Protein AF-A0A183DTD5-F1 (afdb_monomer_lite)

Secondary structure (DSSP, 8-state):
--------------THHHHHHHHHHHHHHHHHHHHHHHHHHHHHHHHHHHHHHHTTT-TTHHHHHHHHHHHHHHHHHHHHHHHHHHHTS-SS-HHHHHHHHHHHHHHHHHHHHHHHHHHHHHHH-HHHHHHHS-HHHHHHHHHHHH-TTTHHHHHHHHHHHHHHHHHHHHHHHHHHHHHHHHHHH-

Sequence (186 aa):
MTVFHSILHPTPVLPHLTLRSADHTHLIIGVSISVLSTICALWHAVVLVAEVQCIQKYASFILISSQSFCDICALFVYFALGIEVCRCKVLLPARWSSFIFSTFQMIALPHYMAIAINRALAILAPVKMERIWTKRMGNSISRLLIGRRLTCGFAHLCEVQLRNVTTGDYRICAESQLLVQLNKAA

Radius of gyration: 27.83 Å; chains: 1; bounding box: 111×45×60 Å

Organism: NCBI:txid637853

pLDDT: mean 70.99, std 15.89, range [37.78, 95.56]

Foldseek 3Di:
DDDDDDDDDPDPDDPPPVVVVVLVVLQVQLVVQQVVLVVVLVVLVVVLVVLLVCCVVDLLSLLVSLLSVLSSVLSVLSNQVSVCSNVVHPPDDPVVSVVSNVLSVQLNVVSVVVSVVLVVCCVPPVPCSCVVRDNVVSLVVSCVSNDVPSVVVVVVVSVVVVVVVVVVVCVVVVVVVVVVVVVVVD

Structure (mmCIF, N/CA/C/O backbone):
data_AF-A0A183DTD5-F1
#
_entry.id   AF-A0A183DTD5-F1
#
loop_
_atom_site.group_PDB
_atom_site.id
_atom_site.type_symbol
_atom_site.label_atom_id
_atom_site.label_alt_id
_atom_site.label_comp_id
_atom_site.label_asym_id
_atom_site.label_entity_id
_atom_site.label_seq_id
_atom_site.pdbx_PDB_ins_code
_atom_site.Cartn_x
_atom_site.Cartn_y
_atom_site.Cartn_z
_atom_site.occupancy
_atom_site.B_iso_or_equiv
_atom_site.auth_seq_id
_atom_site.auth_comp_id
_atom_site.auth_asym_id
_atom_site.auth_atom_id
_atom_site.pdbx_PDB_model_num
ATOM 1 N N . MET A 1 1 ? 73.766 7.254 -26.393 1.00 38.81 1 MET A N 1
ATOM 2 C CA . MET A 1 1 ? 72.573 7.727 -27.128 1.00 38.81 1 MET A CA 1
ATOM 3 C C . MET A 1 1 ? 71.804 6.509 -27.597 1.00 38.81 1 MET A C 1
ATOM 5 O O . MET A 1 1 ? 72.064 5.970 -28.659 1.00 38.81 1 MET A O 1
ATOM 9 N N . THR A 1 2 ? 70.927 6.028 -26.736 1.00 44.16 2 THR A N 1
ATOM 10 C CA . THR A 1 2 ? 70.064 4.861 -26.921 1.00 44.16 2 THR A CA 1
ATOM 11 C C . THR A 1 2 ? 68.882 5.121 -26.005 1.00 44.16 2 THR A C 1
ATOM 13 O O . THR A 1 2 ? 69.134 5.560 -24.886 1.00 44.16 2 THR A O 1
ATOM 16 N N . VAL A 1 3 ? 67.648 4.904 -26.484 1.00 40.59 3 VAL A N 1
ATOM 17 C CA . VAL A 1 3 ? 66.470 4.418 -25.729 1.00 40.59 3 VAL A CA 1
ATOM 18 C C . VAL A 1 3 ? 65.167 4.696 -26.510 1.00 40.59 3 VAL A C 1
ATOM 20 O O . VAL A 1 3 ? 64.756 5.833 -26.695 1.00 40.59 3 VAL A O 1
ATOM 23 N N . PHE A 1 4 ? 64.551 3.579 -26.916 1.00 37.78 4 PHE A N 1
ATOM 24 C CA . PHE A 1 4 ? 63.118 3.251 -26.954 1.00 37.78 4 PHE A CA 1
ATOM 25 C C . PHE A 1 4 ? 62.194 3.669 -28.114 1.00 37.78 4 PHE A C 1
ATOM 27 O O . PHE A 1 4 ? 61.500 4.677 -28.109 1.00 37.78 4 PHE A O 1
ATOM 34 N N . HIS A 1 5 ? 62.072 2.692 -29.015 1.00 43.59 5 HIS A N 1
ATOM 35 C CA . HIS A 1 5 ? 60.840 2.158 -29.598 1.00 43.59 5 HIS A CA 1
ATOM 36 C C . HIS A 1 5 ? 59.805 1.775 -28.510 1.00 43.59 5 HIS A C 1
ATOM 38 O O . HIS A 1 5 ? 60.152 0.988 -27.627 1.00 43.59 5 HIS A O 1
ATOM 44 N N . SER A 1 6 ? 58.555 2.257 -28.610 1.00 42.94 6 SER A N 1
ATOM 45 C CA . SER A 1 6 ? 57.266 1.611 -28.226 1.00 42.94 6 SER A CA 1
ATOM 46 C C . SER A 1 6 ? 56.226 2.615 -27.698 1.00 42.94 6 SER A C 1
ATOM 48 O O . SER A 1 6 ? 56.601 3.607 -27.087 1.00 42.94 6 SER A O 1
ATOM 50 N N . ILE A 1 7 ? 54.936 2.237 -27.812 1.00 43.59 7 ILE A N 1
ATOM 51 C CA . ILE A 1 7 ? 53.720 2.848 -27.214 1.00 43.59 7 ILE A CA 1
ATOM 52 C C . ILE A 1 7 ? 53.132 3.950 -28.136 1.00 43.59 7 ILE A C 1
ATOM 54 O O . ILE A 1 7 ? 53.771 4.963 -28.357 1.00 43.59 7 ILE A O 1
ATOM 58 N N . LEU A 1 8 ? 51.959 3.861 -28.779 1.00 39.81 8 LEU A N 1
ATOM 59 C CA . LEU A 1 8 ? 50.679 3.253 -28.413 1.00 39.81 8 LEU A CA 1
ATOM 60 C C . LEU A 1 8 ? 49.844 3.026 -29.701 1.00 39.81 8 LEU A C 1
ATOM 62 O O . LEU A 1 8 ? 49.449 3.983 -30.365 1.00 39.81 8 LEU A O 1
ATOM 66 N N . HIS A 1 9 ? 49.552 1.776 -30.062 1.00 38.19 9 HIS A N 1
ATOM 67 C CA . HIS A 1 9 ? 48.463 1.465 -30.996 1.00 38.19 9 HIS A CA 1
ATOM 68 C C . HIS A 1 9 ? 47.139 1.561 -30.218 1.00 38.19 9 HIS A C 1
ATOM 70 O O . HIS A 1 9 ? 47.006 0.863 -29.210 1.00 38.19 9 HIS A O 1
ATOM 76 N N . PRO A 1 10 ? 46.137 2.350 -30.644 1.00 43.66 10 PRO A N 1
ATOM 77 C CA . PRO A 1 10 ? 44.793 2.215 -30.108 1.00 43.66 10 PRO A CA 1
ATOM 78 C C . PRO A 1 10 ? 44.168 0.952 -30.710 1.00 43.66 10 PRO A C 1
ATOM 80 O O . PRO A 1 10 ? 43.768 0.920 -31.872 1.00 43.66 10 PRO A O 1
ATOM 83 N N . THR A 1 11 ? 44.107 -0.120 -29.926 1.00 43.56 11 THR A N 1
ATOM 84 C CA . THR A 1 11 ? 43.226 -1.252 -30.221 1.00 43.56 11 THR A CA 1
ATOM 85 C C . THR A 1 11 ? 41.772 -0.767 -30.190 1.00 43.56 11 THR A C 1
ATOM 87 O O . THR A 1 11 ? 41.367 -0.190 -29.176 1.00 43.56 11 THR A O 1
ATOM 90 N N . PRO A 1 12 ? 40.959 -0.998 -31.235 1.00 45.19 12 PRO A N 1
ATOM 91 C CA . PRO A 1 12 ? 39.528 -0.738 -31.173 1.00 45.19 12 PRO A CA 1
ATOM 92 C C . PRO A 1 12 ? 38.892 -1.744 -30.209 1.00 45.19 12 PRO A C 1
ATOM 94 O O . PRO A 1 12 ? 38.744 -2.926 -30.519 1.00 45.19 12 PRO A O 1
ATOM 97 N N . VAL A 1 13 ? 38.551 -1.282 -29.005 1.00 53.97 13 VAL A N 1
ATOM 98 C CA . VAL A 1 13 ? 37.768 -2.066 -28.048 1.00 53.97 13 VAL A CA 1
ATOM 99 C C . VAL A 1 13 ? 36.376 -2.268 -28.644 1.00 53.97 13 VAL A C 1
ATOM 101 O O . VAL A 1 13 ? 35.648 -1.323 -28.929 1.00 53.97 13 VAL A O 1
ATOM 104 N N . LEU A 1 14 ? 36.062 -3.536 -28.868 1.00 46.31 14 LEU A N 1
ATOM 105 C CA . LEU A 1 14 ? 34.881 -4.085 -29.516 1.00 46.31 14 LEU A CA 1
ATOM 106 C C . LEU A 1 14 ? 33.561 -3.610 -28.842 1.00 46.31 14 LEU A C 1
ATOM 108 O O . LEU A 1 14 ? 33.240 -4.081 -27.750 1.00 46.31 14 LEU A O 1
ATOM 112 N N . PRO A 1 15 ? 32.739 -2.747 -29.476 1.00 49.75 15 PRO A N 1
ATOM 113 C CA . PRO A 1 15 ? 31.501 -2.212 -28.882 1.00 49.75 15 PRO A CA 1
ATOM 114 C C . PRO A 1 15 ? 30.323 -3.207 -28.849 1.00 49.75 15 PRO A C 1
ATOM 116 O O . PRO A 1 15 ? 29.259 -2.900 -28.319 1.00 49.75 15 PRO A O 1
ATOM 119 N N . HIS A 1 16 ? 30.484 -4.413 -29.400 1.00 45.88 16 HIS A N 1
ATOM 120 C CA . HIS A 1 16 ? 29.392 -5.386 -29.522 1.00 45.88 16 HIS A CA 1
ATOM 121 C C . HIS A 1 16 ? 29.158 -6.260 -28.277 1.00 45.88 16 HIS A C 1
ATOM 123 O O . HIS A 1 16 ? 28.077 -6.831 -28.135 1.00 45.88 16 HIS A O 1
ATOM 129 N N . LEU A 1 17 ? 30.131 -6.373 -27.367 1.00 46.22 17 LEU A N 1
ATOM 130 C CA . LEU A 1 17 ? 30.034 -7.261 -26.196 1.00 46.22 17 LEU A CA 1
ATOM 131 C C . LEU A 1 17 ? 29.425 -6.576 -24.961 1.00 46.22 17 LEU A C 1
ATOM 133 O O . LEU A 1 17 ? 28.744 -7.227 -24.170 1.00 46.22 17 LEU A O 1
ATOM 137 N N . THR A 1 18 ? 29.583 -5.259 -24.829 1.00 48.97 18 THR A N 1
ATOM 138 C CA . THR A 1 18 ? 28.969 -4.465 -23.753 1.00 48.97 18 THR A CA 1
ATOM 139 C C . THR A 1 18 ? 27.464 -4.290 -23.953 1.00 48.97 18 THR A C 1
ATOM 141 O O . THR A 1 18 ? 26.715 -4.432 -22.986 1.00 48.97 18 THR A O 1
ATOM 144 N N . LEU A 1 19 ? 27.011 -4.096 -25.199 1.00 51.78 19 LEU A N 1
ATOM 145 C CA . LEU A 1 19 ? 25.591 -3.936 -25.538 1.00 51.78 19 LEU A CA 1
ATOM 146 C C . LEU A 1 19 ? 24.761 -5.182 -25.163 1.00 51.78 19 LEU A C 1
ATOM 148 O O . LEU A 1 19 ? 23.719 -5.072 -24.530 1.00 51.78 19 LEU A O 1
ATOM 152 N N . ARG A 1 20 ? 25.279 -6.386 -25.456 1.00 51.41 20 ARG A N 1
ATOM 153 C CA . ARG A 1 20 ? 24.582 -7.657 -25.187 1.00 51.41 20 ARG A CA 1
ATOM 154 C C . ARG A 1 20 ? 24.479 -7.994 -23.693 1.00 51.41 20 ARG A C 1
ATOM 156 O O . ARG A 1 20 ? 23.504 -8.608 -23.272 1.00 51.41 20 ARG A O 1
ATOM 163 N N . SER A 1 21 ? 25.468 -7.605 -22.881 1.00 58.75 21 SER A N 1
ATOM 164 C CA . SER A 1 21 ? 25.418 -7.824 -21.422 1.00 58.75 21 SER A CA 1
ATOM 165 C C . SER A 1 21 ? 24.432 -6.883 -20.713 1.00 58.75 21 SER A C 1
ATOM 167 O O . SER A 1 21 ? 23.799 -7.273 -19.727 1.00 58.75 21 SER A O 1
ATOM 169 N N . ALA A 1 22 ? 24.256 -5.668 -21.247 1.00 60.91 22 ALA A N 1
ATOM 170 C CA . ALA A 1 22 ? 23.310 -4.688 -20.724 1.00 60.91 22 ALA A CA 1
ATOM 171 C C . ALA A 1 22 ? 21.864 -5.176 -20.902 1.00 60.91 22 ALA A C 1
ATOM 173 O O . ALA A 1 22 ? 21.087 -5.147 -19.947 1.00 60.91 22 ALA A O 1
ATOM 174 N N . ASP A 1 23 ? 21.539 -5.739 -22.069 1.00 69.12 23 ASP A N 1
ATOM 175 C CA . ASP A 1 23 ? 20.197 -6.250 -22.378 1.00 69.12 23 ASP A CA 1
ATOM 176 C C . ASP A 1 23 ? 19.748 -7.362 -21.415 1.00 69.12 23 ASP A C 1
ATOM 178 O O . ASP A 1 23 ? 18.620 -7.355 -20.916 1.00 69.12 23 ASP A O 1
ATOM 182 N N . HIS A 1 24 ? 20.646 -8.295 -21.083 1.00 79.12 24 HIS A N 1
ATOM 183 C CA . HIS A 1 24 ? 20.348 -9.360 -20.122 1.00 79.12 24 HIS A CA 1
ATOM 184 C C . HIS A 1 24 ? 20.140 -8.822 -18.701 1.00 79.12 24 HIS A C 1
ATOM 186 O O . HIS A 1 24 ? 19.262 -9.299 -17.982 1.00 79.12 24 HIS A O 1
ATOM 192 N N . THR A 1 25 ? 20.901 -7.800 -18.311 1.00 82.12 25 THR A N 1
ATOM 193 C CA . THR A 1 25 ? 20.800 -7.181 -16.984 1.00 82.12 25 THR A CA 1
ATOM 194 C C . THR A 1 25 ? 19.465 -6.452 -16.813 1.00 82.12 25 THR A C 1
ATOM 196 O O . THR A 1 25 ? 18.780 -6.654 -15.809 1.00 82.12 25 THR A O 1
ATOM 199 N N . HIS A 1 26 ? 19.038 -5.671 -17.812 1.00 81.44 26 HIS A N 1
ATOM 200 C CA . HIS A 1 26 ? 17.735 -4.997 -17.792 1.00 81.44 26 HIS A CA 1
ATOM 201 C C . HIS A 1 26 ? 16.576 -5.996 -17.736 1.00 81.44 26 HIS A C 1
ATOM 203 O O . HIS A 1 26 ? 15.653 -5.824 -16.939 1.00 81.44 26 HIS A O 1
ATOM 209 N N . LEU A 1 27 ? 16.652 -7.084 -18.507 1.00 85.44 27 LEU A N 1
ATOM 210 C CA . LEU A 1 27 ? 15.622 -8.118 -18.500 1.00 85.44 27 LEU A CA 1
ATOM 211 C C . LEU A 1 27 ? 15.491 -8.794 -17.126 1.00 85.44 27 LEU A C 1
ATOM 213 O O . LEU A 1 27 ? 14.376 -8.923 -16.619 1.00 85.44 27 LEU A O 1
ATOM 217 N N . ILE A 1 28 ? 16.609 -9.166 -16.494 1.00 88.62 28 ILE A N 1
ATOM 218 C CA . ILE A 1 28 ? 16.611 -9.776 -15.153 1.00 88.62 28 ILE A CA 1
ATOM 219 C C . ILE A 1 28 ? 16.016 -8.816 -14.118 1.00 88.62 28 ILE A C 1
ATOM 221 O O . ILE A 1 28 ? 15.179 -9.227 -13.311 1.00 88.62 28 ILE A O 1
ATOM 225 N N . ILE A 1 29 ? 16.405 -7.538 -14.155 1.00 88.75 29 ILE A N 1
ATOM 226 C CA . ILE A 1 29 ? 15.900 -6.519 -13.226 1.00 88.75 29 ILE A CA 1
ATOM 227 C C . ILE A 1 29 ? 14.390 -6.329 -13.405 1.00 88.75 29 ILE A C 1
ATOM 229 O O . ILE A 1 29 ? 13.646 -6.398 -12.427 1.00 88.75 29 ILE A O 1
ATOM 233 N N . GLY A 1 30 ? 13.922 -6.143 -14.641 1.00 86.75 30 GLY A N 1
ATOM 234 C CA . GLY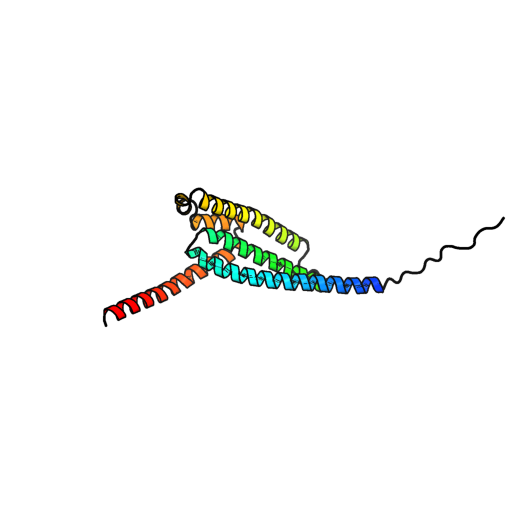 A 1 30 ? 12.502 -5.929 -14.924 1.00 86.75 30 GLY A CA 1
ATOM 235 C C . GLY A 1 30 ? 11.631 -7.122 -14.517 1.00 86.75 30 GLY A C 1
ATOM 236 O O . GLY A 1 30 ? 10.587 -6.938 -13.881 1.00 86.75 30 GLY A O 1
ATOM 237 N N . VAL A 1 31 ? 12.088 -8.352 -14.793 1.00 90.19 31 VAL A N 1
ATOM 238 C CA . VAL A 1 31 ? 11.388 -9.580 -14.380 1.00 90.19 31 VAL A CA 1
ATOM 239 C C . VAL A 1 31 ? 11.346 -9.677 -12.858 1.00 90.19 31 VAL A C 1
ATOM 241 O O . VAL A 1 31 ? 10.281 -9.922 -12.294 1.00 90.19 31 VAL A O 1
ATOM 244 N N . SER A 1 32 ? 12.470 -9.421 -12.185 1.00 92.56 32 SER A N 1
ATOM 245 C CA . SER A 1 32 ? 12.554 -9.479 -10.721 1.00 92.56 32 SER A CA 1
ATOM 246 C C . SER A 1 32 ? 11.600 -8.483 -10.060 1.00 92.56 32 SER A C 1
ATOM 248 O O . SER A 1 32 ? 10.834 -8.864 -9.177 1.00 92.56 32 SER A O 1
ATOM 250 N N . ILE A 1 33 ? 11.578 -7.229 -10.530 1.00 90.81 33 ILE A N 1
ATOM 251 C CA . ILE A 1 33 ? 10.664 -6.192 -10.025 1.00 90.81 33 ILE A CA 1
ATOM 252 C C . ILE A 1 33 ? 9.203 -6.602 -10.252 1.00 90.81 33 ILE A C 1
ATOM 254 O O . ILE A 1 33 ? 8.383 -6.492 -9.338 1.00 90.81 33 ILE A O 1
ATOM 258 N N . SER A 1 34 ? 8.868 -7.111 -11.440 1.00 90.75 34 SER A N 1
ATOM 259 C CA . SER A 1 34 ? 7.495 -7.512 -11.788 1.00 90.75 34 SER A CA 1
ATOM 260 C C . SER A 1 34 ? 7.000 -8.686 -10.936 1.00 90.75 34 SER A C 1
ATOM 262 O O . SER A 1 34 ? 5.878 -8.667 -10.430 1.00 90.75 34 SER A O 1
ATOM 264 N N . VAL A 1 35 ? 7.840 -9.706 -10.741 1.00 93.88 35 VAL A N 1
ATOM 265 C CA . VAL A 1 35 ? 7.493 -10.890 -9.943 1.00 93.88 35 VAL A CA 1
ATOM 266 C C . VAL A 1 35 ? 7.352 -10.523 -8.467 1.00 93.88 35 VAL A C 1
ATOM 268 O O . VAL A 1 35 ? 6.333 -10.846 -7.858 1.00 93.88 35 VAL A O 1
ATOM 271 N N . LEU A 1 36 ? 8.324 -9.800 -7.899 1.00 94.44 36 LEU A N 1
ATOM 272 C CA . LEU A 1 36 ? 8.283 -9.390 -6.493 1.00 94.44 36 LEU A CA 1
ATOM 273 C C . LEU A 1 36 ? 7.082 -8.484 -6.201 1.00 94.44 36 LEU A C 1
ATOM 275 O O . LEU A 1 36 ? 6.369 -8.716 -5.228 1.00 94.44 36 LEU A O 1
ATOM 279 N N . SER A 1 37 ? 6.808 -7.499 -7.062 1.00 92.19 37 SER A N 1
ATOM 280 C CA . SER A 1 37 ? 5.644 -6.616 -6.894 1.00 92.19 37 SER A CA 1
ATOM 281 C C . SER A 1 37 ? 4.319 -7.377 -6.968 1.00 92.19 37 SER A C 1
ATOM 283 O O . SER A 1 37 ? 3.428 -7.104 -6.168 1.00 92.19 37 SER A O 1
ATOM 285 N N . THR A 1 38 ? 4.206 -8.376 -7.849 1.00 91.19 38 THR A N 1
ATOM 286 C CA . THR A 1 38 ? 3.008 -9.226 -7.951 1.00 91.19 38 THR A CA 1
ATOM 287 C C . THR A 1 38 ? 2.805 -10.069 -6.693 1.00 91.19 38 THR A C 1
ATOM 289 O O . THR A 1 38 ? 1.704 -10.095 -6.145 1.00 91.19 38 THR A O 1
ATOM 292 N N . ILE A 1 39 ? 3.862 -10.725 -6.200 1.00 95.56 39 ILE A N 1
ATOM 293 C CA . ILE A 1 39 ? 3.801 -11.534 -4.972 1.00 95.56 39 ILE A CA 1
ATOM 294 C C . ILE A 1 39 ? 3.400 -10.656 -3.781 1.00 95.56 39 ILE A C 1
ATOM 296 O O . ILE A 1 39 ? 2.481 -11.006 -3.040 1.00 95.56 39 ILE A O 1
ATOM 300 N N . CYS A 1 40 ? 4.030 -9.487 -3.633 1.00 93.44 40 CYS A N 1
ATOM 301 C CA . CYS A 1 40 ? 3.681 -8.533 -2.585 1.00 93.44 40 CYS A CA 1
ATOM 302 C C . CYS A 1 40 ? 2.236 -8.033 -2.721 1.00 93.44 40 CYS A C 1
ATOM 304 O O . CYS A 1 40 ? 1.535 -7.939 -1.718 1.00 93.44 40 CYS A O 1
ATOM 306 N N . ALA A 1 41 ? 1.759 -7.748 -3.937 1.00 90.25 41 ALA A N 1
ATOM 307 C CA . ALA A 1 41 ? 0.397 -7.257 -4.152 1.00 90.25 41 ALA A CA 1
ATOM 308 C C . ALA A 1 41 ? -0.649 -8.310 -3.767 1.00 90.25 41 ALA A C 1
ATOM 310 O O . ALA A 1 41 ? -1.643 -7.981 -3.120 1.00 90.25 41 ALA A O 1
ATOM 311 N N . LEU A 1 42 ? -0.404 -9.580 -4.107 1.00 92.56 42 LEU A N 1
ATOM 312 C CA . LEU A 1 42 ? -1.260 -10.695 -3.699 1.00 92.56 42 LEU A CA 1
ATOM 313 C C . LEU A 1 42 ? -1.273 -10.866 -2.178 1.00 92.56 42 LEU A C 1
ATOM 315 O O . LEU A 1 42 ? -2.343 -11.016 -1.590 1.00 92.56 42 LEU A O 1
ATOM 319 N N . TRP A 1 43 ? -0.107 -10.786 -1.534 1.00 94.00 43 TRP A N 1
ATOM 320 C CA . TRP A 1 43 ? -0.014 -10.833 -0.076 1.00 94.00 43 TRP A CA 1
ATOM 321 C C . TRP A 1 43 ? -0.803 -9.694 0.581 1.00 94.00 43 TRP A C 1
ATOM 323 O O . TRP A 1 43 ? -1.640 -9.940 1.450 1.00 94.00 43 TRP A O 1
ATOM 333 N N . HIS A 1 44 ? -0.611 -8.458 0.116 1.00 89.00 44 HIS A N 1
ATOM 334 C CA . HIS A 1 44 ? -1.354 -7.306 0.622 1.00 89.00 44 HIS A CA 1
ATOM 335 C C . HIS A 1 44 ? -2.858 -7.407 0.353 1.00 89.00 44 HIS A C 1
ATOM 337 O O . HIS A 1 44 ? -3.640 -6.950 1.180 1.00 89.00 44 HIS A O 1
ATOM 343 N N . ALA A 1 45 ? -3.294 -8.034 -0.743 1.00 88.62 45 ALA A N 1
ATOM 344 C CA . ALA A 1 45 ? -4.713 -8.282 -0.990 1.00 88.62 45 ALA A CA 1
ATOM 345 C C . ALA A 1 45 ? -5.314 -9.255 0.041 1.00 88.62 45 ALA A C 1
ATOM 347 O O . ALA A 1 45 ? -6.404 -9.001 0.554 1.00 88.62 45 ALA A O 1
ATOM 348 N N . VAL A 1 46 ? -4.597 -10.329 0.394 1.00 91.56 46 VAL A N 1
ATOM 349 C CA . VAL A 1 46 ? -5.018 -11.263 1.457 1.00 91.56 46 VAL A CA 1
ATOM 350 C C . VAL A 1 46 ? -5.092 -10.548 2.808 1.00 91.56 46 VAL A C 1
ATOM 352 O O . VAL A 1 46 ? -6.097 -10.664 3.513 1.00 91.56 46 VAL A O 1
ATOM 355 N N . VAL A 1 47 ? -4.064 -9.762 3.143 1.00 90.56 47 VAL A N 1
ATOM 356 C CA . VAL A 1 47 ? -4.027 -8.947 4.367 1.00 90.56 47 VAL A CA 1
ATOM 357 C C . VAL A 1 47 ? -5.189 -7.953 4.393 1.00 90.56 47 VAL A C 1
ATOM 359 O O . VAL A 1 47 ? -5.904 -7.883 5.389 1.00 90.56 47 VAL A O 1
ATOM 362 N N . LEU A 1 48 ? -5.457 -7.260 3.283 1.00 89.00 48 LEU A N 1
ATOM 363 C CA . LEU A 1 48 ? -6.556 -6.304 3.172 1.00 89.00 48 LEU A CA 1
ATOM 364 C C . LEU A 1 48 ? -7.914 -6.965 3.443 1.00 89.00 48 LEU A C 1
ATOM 366 O O . LEU A 1 48 ? -8.733 -6.398 4.163 1.00 89.00 48 LEU A O 1
ATOM 370 N N . VAL A 1 49 ? -8.161 -8.167 2.912 1.00 87.31 49 VAL A N 1
ATOM 371 C CA . VAL A 1 49 ? -9.407 -8.907 3.183 1.00 87.31 49 VAL A CA 1
ATOM 372 C C . VAL A 1 49 ? -9.546 -9.219 4.675 1.00 87.31 49 VAL A C 1
ATOM 374 O O . VAL A 1 49 ? -10.607 -8.968 5.252 1.00 87.31 49 VAL A O 1
ATOM 377 N N . ALA A 1 50 ? -8.481 -9.706 5.317 1.00 87.69 50 ALA A N 1
ATOM 378 C CA . ALA A 1 50 ? -8.487 -9.994 6.752 1.00 87.69 50 ALA A CA 1
ATOM 379 C C . ALA A 1 50 ? -8.700 -8.723 7.596 1.00 87.69 50 ALA A C 1
ATOM 381 O O . ALA A 1 50 ? -9.465 -8.719 8.562 1.00 87.69 50 ALA A O 1
ATOM 382 N N . GLU A 1 51 ? -8.070 -7.613 7.216 1.00 87.12 51 GLU A N 1
ATOM 383 C CA . GLU A 1 51 ? -8.220 -6.332 7.904 1.00 87.12 51 GLU A CA 1
ATOM 384 C C . GLU A 1 51 ? -9.634 -5.771 7.772 1.00 87.12 51 GLU A C 1
ATOM 386 O O . GLU A 1 51 ? -10.196 -5.300 8.762 1.00 87.12 51 GLU A O 1
ATOM 391 N N . VAL A 1 52 ? -10.238 -5.873 6.583 1.00 81.44 52 VAL A N 1
ATOM 392 C CA . VAL A 1 52 ? -11.614 -5.424 6.342 1.00 81.44 52 VAL A CA 1
ATOM 393 C C . VAL A 1 52 ? -12.611 -6.220 7.186 1.00 81.44 52 VAL A C 1
ATOM 395 O O . VAL A 1 52 ? -13.535 -5.631 7.748 1.00 81.44 52 VAL A O 1
ATOM 398 N N . GLN A 1 53 ? -12.401 -7.527 7.369 1.00 82.44 53 GLN A N 1
ATOM 399 C CA . GLN A 1 53 ? -13.211 -8.326 8.300 1.00 82.44 53 GLN A CA 1
ATOM 400 C C . GLN A 1 53 ? -13.068 -7.830 9.752 1.00 82.44 53 GLN A C 1
ATOM 402 O O . GLN A 1 53 ? -14.046 -7.759 10.501 1.00 82.44 53 GLN A O 1
ATOM 407 N N . CYS A 1 54 ? -11.870 -7.396 10.147 1.00 83.31 54 CYS A N 1
ATOM 408 C CA . CYS A 1 54 ? -11.595 -6.871 11.485 1.00 83.31 54 CYS A CA 1
ATOM 409 C C . CYS A 1 54 ? -12.160 -5.460 11.749 1.00 83.31 54 CYS A C 1
ATOM 411 O O . CYS A 1 54 ? -12.349 -5.104 12.918 1.00 83.31 54 CYS A O 1
ATOM 413 N N . ILE A 1 55 ? -12.510 -4.679 10.713 1.00 80.44 55 ILE A N 1
ATOM 414 C CA . ILE A 1 55 ? -13.154 -3.350 10.856 1.00 80.44 55 ILE A CA 1
ATOM 415 C C . ILE A 1 55 ? -14.446 -3.436 11.679 1.00 80.44 55 ILE A C 1
ATOM 417 O O . ILE A 1 55 ? -14.820 -2.494 12.389 1.00 80.44 55 ILE A O 1
ATOM 421 N N . GLN A 1 56 ? -15.140 -4.573 11.617 1.00 71.88 56 GLN A N 1
ATOM 422 C CA . GLN A 1 56 ? -16.364 -4.781 12.382 1.00 71.88 56 GLN A CA 1
ATOM 423 C C . GLN A 1 56 ? -16.113 -4.752 13.890 1.00 71.88 56 GLN A C 1
ATOM 425 O O . GLN A 1 56 ? -16.908 -4.152 14.617 1.00 71.88 56 GLN A O 1
ATOM 430 N N . LYS A 1 57 ? -14.987 -5.315 14.337 1.00 74.31 57 LYS A N 1
ATOM 431 C CA . LYS A 1 57 ? -14.627 -5.420 15.755 1.00 74.31 57 LYS A CA 1
ATOM 432 C C . LYS A 1 57 ? -13.877 -4.192 16.261 1.00 74.31 57 LYS A C 1
ATOM 434 O O . LYS A 1 57 ? -14.128 -3.753 17.375 1.00 74.31 57 LYS A O 1
ATOM 439 N N . TYR A 1 58 ? -13.010 -3.596 15.442 1.00 77.12 58 TYR A N 1
ATOM 440 C CA . TYR A 1 58 ? -12.119 -2.529 15.897 1.00 77.12 58 TYR A CA 1
ATOM 441 C C . TYR A 1 58 ? -12.001 -1.402 14.866 1.00 77.12 58 TYR A C 1
ATOM 443 O O . TYR A 1 58 ? -11.572 -1.607 13.731 1.00 77.12 58 TYR A O 1
ATOM 451 N N . ALA A 1 59 ? -12.307 -0.170 15.286 1.00 72.12 59 ALA A N 1
ATOM 452 C CA . ALA A 1 59 ? -12.236 1.018 14.429 1.00 72.12 59 ALA A CA 1
ATOM 453 C C . ALA A 1 59 ? -10.815 1.315 13.914 1.00 72.12 59 ALA A C 1
ATOM 455 O O . ALA A 1 59 ? -10.651 1.905 12.849 1.00 72.12 59 ALA A O 1
ATOM 456 N N . SER A 1 60 ? -9.787 0.884 14.646 1.00 76.00 60 SER A N 1
ATOM 457 C CA . SER A 1 60 ? -8.382 1.051 14.270 1.00 76.00 60 SER A CA 1
ATOM 458 C C . SER A 1 60 ? -8.022 0.369 12.949 1.00 76.00 60 SER A C 1
ATOM 460 O O . SER A 1 60 ? -7.135 0.855 12.253 1.00 76.00 60 SER A O 1
ATOM 462 N N . PHE A 1 61 ? -8.720 -0.711 12.574 1.00 82.00 61 PHE A N 1
ATOM 463 C CA . PHE A 1 61 ? -8.452 -1.413 11.318 1.00 82.00 61 PHE A CA 1
ATOM 464 C C . PHE A 1 61 ? -8.827 -0.587 10.094 1.00 82.00 61 PHE A C 1
ATOM 466 O O . PHE A 1 61 ? -8.210 -0.787 9.065 1.00 82.00 61 PHE A O 1
ATOM 473 N N . ILE A 1 62 ? -9.719 0.405 10.201 1.00 80.25 62 ILE A N 1
ATOM 474 C CA . ILE A 1 62 ? -10.076 1.275 9.065 1.00 80.25 62 ILE A CA 1
ATOM 475 C C . ILE A 1 62 ? -8.833 1.941 8.464 1.00 80.25 62 ILE A C 1
ATOM 477 O O . ILE A 1 62 ? -8.703 2.006 7.247 1.00 80.25 62 ILE A O 1
ATOM 481 N N . LEU A 1 63 ? -7.917 2.417 9.313 1.00 82.19 63 LEU A N 1
ATOM 482 C CA . LEU A 1 63 ? -6.696 3.092 8.867 1.00 82.19 63 LEU A CA 1
ATOM 483 C C . LEU A 1 63 ? -5.645 2.121 8.347 1.00 82.19 63 LEU A C 1
ATOM 485 O O . LEU A 1 63 ? -4.890 2.466 7.445 1.00 82.19 63 LEU A O 1
ATOM 489 N N . ILE A 1 64 ? -5.602 0.918 8.918 1.00 85.56 64 ILE A N 1
ATOM 490 C CA . ILE A 1 64 ? -4.683 -0.128 8.474 1.00 85.56 64 ILE A CA 1
ATOM 491 C C . ILE A 1 64 ? -5.137 -0.637 7.100 1.00 85.56 64 ILE A C 1
ATOM 493 O O . ILE A 1 64 ? -4.359 -0.594 6.159 1.00 85.56 64 ILE A O 1
ATOM 497 N N . SER A 1 65 ? -6.424 -0.953 6.937 1.00 85.38 65 SER A N 1
ATOM 498 C CA . SER A 1 65 ? -7.017 -1.340 5.653 1.00 85.38 65 SER A CA 1
ATOM 499 C C . SER A 1 65 ? -6.842 -0.269 4.584 1.00 85.38 65 SER A C 1
ATOM 501 O O . SER A 1 65 ? -6.589 -0.579 3.422 1.00 85.38 65 SER A O 1
ATOM 503 N N . SER A 1 66 ? -6.982 1.005 4.954 1.00 83.31 66 SER A N 1
ATOM 504 C CA . SER A 1 66 ? -6.825 2.096 3.999 1.00 83.31 66 SER A CA 1
ATOM 505 C C . SER A 1 66 ? -5.366 2.277 3.572 1.00 83.31 66 SER A C 1
ATOM 507 O O . SER A 1 66 ? -5.109 2.548 2.401 1.00 83.31 66 SER A O 1
ATOM 509 N N . GLN A 1 67 ? -4.413 2.034 4.477 1.00 87.06 67 GLN A N 1
ATOM 510 C CA . GLN A 1 67 ? -2.993 1.963 4.137 1.00 87.06 67 GLN A CA 1
ATOM 511 C C . GLN A 1 67 ? -2.680 0.757 3.238 1.00 87.06 67 GLN A C 1
ATOM 513 O O . GLN A 1 67 ? -2.083 0.940 2.182 1.00 87.06 67 GLN A O 1
ATOM 518 N N . SER A 1 68 ? -3.152 -0.442 3.588 1.00 88.38 68 SER A N 1
ATOM 519 C CA . SER A 1 68 ? -2.978 -1.658 2.780 1.00 88.38 68 SER A CA 1
ATOM 520 C C . SER A 1 68 ? -3.522 -1.490 1.359 1.00 88.38 68 SER A C 1
ATOM 522 O O . SER A 1 68 ? -2.921 -1.964 0.399 1.00 88.38 68 SER A O 1
ATOM 524 N N . PHE A 1 69 ? -4.633 -0.764 1.194 1.00 85.94 69 PHE A N 1
ATOM 525 C CA . PHE A 1 69 ? -5.158 -0.415 -0.125 1.00 85.94 69 PHE A CA 1
ATOM 526 C C . PHE A 1 69 ? -4.202 0.495 -0.917 1.00 85.94 69 PHE A C 1
ATOM 528 O O . PHE A 1 69 ? -3.934 0.230 -2.090 1.00 85.94 69 PHE A O 1
A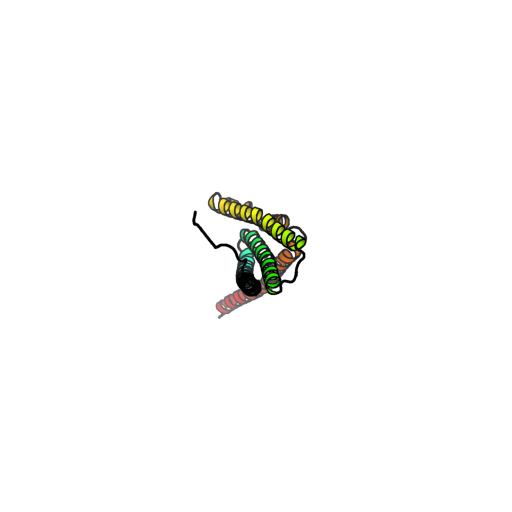TOM 535 N N . CYS A 1 70 ? -3.654 1.536 -0.283 1.00 85.19 70 CYS A N 1
ATOM 536 C CA . CYS A 1 70 ? -2.648 2.404 -0.903 1.00 85.19 70 CYS A CA 1
ATOM 537 C C . CYS A 1 70 ? -1.386 1.627 -1.307 1.00 85.19 70 CYS A C 1
ATOM 539 O O . CYS A 1 70 ? -0.862 1.852 -2.399 1.00 85.19 70 CYS A O 1
ATOM 541 N N . ASP A 1 71 ? -0.939 0.688 -0.471 1.00 88.25 71 ASP A N 1
ATOM 542 C CA . ASP A 1 71 ? 0.232 -0.148 -0.746 1.00 88.25 71 ASP A CA 1
ATOM 543 C C . ASP A 1 71 ? 0.008 -1.027 -1.991 1.00 88.25 71 ASP A C 1
ATOM 545 O O . ASP A 1 71 ? 0.878 -1.098 -2.860 1.00 88.25 71 ASP A O 1
ATOM 549 N N . ILE A 1 72 ? -1.185 -1.618 -2.154 1.00 89.31 72 ILE A N 1
ATOM 550 C CA . ILE A 1 72 ? -1.551 -2.374 -3.369 1.00 89.31 72 ILE A CA 1
ATOM 551 C C . ILE A 1 72 ? -1.494 -1.477 -4.610 1.00 89.31 72 ILE A C 1
ATOM 553 O O . ILE A 1 72 ? -0.945 -1.874 -5.641 1.00 89.31 72 ILE A O 1
ATOM 557 N N . CYS A 1 73 ? -2.037 -0.259 -4.528 1.00 85.38 73 CYS A N 1
ATOM 558 C CA . CYS A 1 73 ? -1.987 0.678 -5.648 1.00 85.38 73 CYS A CA 1
ATOM 559 C C . CYS A 1 73 ? -0.545 1.069 -6.011 1.00 85.38 73 CYS A C 1
ATOM 561 O O . CYS A 1 73 ? -0.214 1.130 -7.196 1.00 85.38 73 CYS A O 1
ATOM 563 N N . ALA A 1 74 ? 0.322 1.285 -5.018 1.00 85.69 74 ALA A N 1
ATOM 564 C CA . ALA A 1 74 ? 1.738 1.557 -5.245 1.00 85.69 74 ALA A CA 1
ATOM 565 C C . ALA A 1 74 ? 2.458 0.352 -5.882 1.00 85.69 74 ALA A C 1
ATOM 567 O O . ALA A 1 74 ? 3.230 0.522 -6.827 1.00 85.69 74 ALA A O 1
ATOM 568 N N . LEU A 1 75 ? 2.163 -0.874 -5.438 1.00 89.44 75 LEU A N 1
ATOM 569 C CA . LEU A 1 75 ? 2.718 -2.106 -6.014 1.00 89.44 75 LEU A CA 1
ATOM 570 C C . LEU A 1 75 ? 2.323 -2.301 -7.483 1.00 89.44 75 LEU A C 1
ATOM 572 O O . LEU A 1 75 ? 3.134 -2.782 -8.273 1.00 89.44 75 LEU A O 1
ATOM 576 N N . PHE A 1 76 ? 1.134 -1.850 -7.884 1.00 86.81 76 PHE A N 1
ATOM 577 C CA . PHE A 1 76 ? 0.716 -1.879 -9.287 1.00 86.81 76 PHE A CA 1
ATOM 578 C C . PHE A 1 76 ? 1.577 -0.967 -10.182 1.00 86.81 76 PHE A C 1
ATOM 580 O O . PHE A 1 76 ? 1.858 -1.299 -11.335 1.00 86.81 76 PHE A O 1
ATOM 587 N N . VAL A 1 77 ? 2.055 0.161 -9.648 1.00 86.31 77 VAL A N 1
ATOM 588 C CA . VAL A 1 77 ? 2.983 1.063 -10.356 1.00 86.31 77 VAL A CA 1
ATOM 589 C C . VAL A 1 77 ? 4.349 0.406 -10.522 1.00 86.31 77 VAL A C 1
ATOM 591 O O . VAL A 1 77 ? 4.934 0.479 -11.601 1.00 86.31 77 VAL A O 1
ATOM 594 N N . TYR A 1 78 ? 4.839 -0.289 -9.492 1.00 86.25 78 TYR A N 1
ATOM 595 C CA . TYR A 1 78 ? 6.084 -1.056 -9.581 1.00 86.25 78 TYR A CA 1
ATOM 596 C C . TYR A 1 78 ? 5.997 -2.206 -10.582 1.00 86.25 78 TYR A C 1
ATOM 598 O O . TYR A 1 78 ? 6.952 -2.449 -11.316 1.00 86.25 78 TYR A O 1
ATOM 606 N N . PHE A 1 79 ? 4.849 -2.876 -10.661 1.00 88.19 79 PHE A N 1
ATOM 607 C CA . PHE A 1 79 ? 4.603 -3.887 -11.682 1.00 88.19 79 PHE A CA 1
ATOM 608 C C . PHE A 1 79 ? 4.684 -3.290 -13.096 1.00 88.19 79 PHE A C 1
ATOM 610 O O . PHE A 1 79 ? 5.394 -3.816 -13.955 1.00 88.19 79 PHE A O 1
ATOM 617 N N . ALA A 1 80 ? 4.030 -2.145 -13.328 1.00 84.62 80 ALA A N 1
ATOM 618 C CA . ALA A 1 80 ? 4.110 -1.436 -14.605 1.00 84.62 80 ALA A CA 1
ATOM 619 C C . ALA A 1 80 ? 5.549 -0.999 -14.945 1.00 84.62 80 ALA A C 1
ATOM 621 O O . ALA A 1 80 ? 5.979 -1.153 -16.090 1.00 84.62 80 ALA A O 1
ATOM 622 N N . LEU A 1 81 ? 6.312 -0.530 -13.949 1.00 85.06 81 LEU A N 1
ATOM 623 C CA . LEU A 1 81 ? 7.728 -0.183 -14.098 1.00 85.06 81 LEU A CA 1
ATOM 624 C C . LEU A 1 81 ? 8.577 -1.406 -14.478 1.00 85.06 81 LEU A C 1
ATOM 626 O O . LEU A 1 81 ? 9.422 -1.315 -15.364 1.00 85.06 81 LEU A O 1
ATOM 630 N N . GLY A 1 82 ? 8.338 -2.559 -13.850 1.00 84.12 82 GLY A N 1
ATOM 631 C CA . GLY A 1 82 ? 9.034 -3.802 -14.182 1.00 84.12 82 GLY A CA 1
ATOM 632 C C . GLY A 1 82 ? 8.819 -4.222 -15.642 1.00 84.12 82 GLY A C 1
ATOM 633 O O . GLY A 1 82 ? 9.781 -4.571 -16.330 1.00 84.12 82 GLY A O 1
ATOM 634 N N . ILE A 1 83 ? 7.590 -4.087 -16.156 1.00 84.44 83 ILE A N 1
ATOM 635 C CA . ILE A 1 83 ? 7.270 -4.343 -17.572 1.00 84.44 83 ILE A CA 1
ATOM 636 C C . ILE A 1 83 ? 7.974 -3.345 -18.500 1.00 84.44 83 ILE A C 1
ATOM 638 O O . ILE A 1 83 ? 8.476 -3.741 -19.555 1.00 84.44 83 ILE A O 1
ATOM 642 N N . GLU A 1 84 ? 8.009 -2.065 -18.129 1.00 84.31 84 GLU A N 1
ATOM 643 C CA . GLU A 1 84 ? 8.682 -1.008 -18.893 1.00 84.31 84 GLU A CA 1
ATOM 644 C C . GLU A 1 84 ? 10.188 -1.274 -19.020 1.00 84.31 84 GLU A C 1
ATOM 646 O O . GLU A 1 84 ? 10.731 -1.196 -20.126 1.00 84.31 84 GLU A O 1
ATOM 651 N N . VAL A 1 85 ? 10.830 -1.707 -17.930 1.00 82.94 85 VAL A N 1
ATOM 652 C CA . VAL A 1 85 ? 12.236 -2.138 -17.928 1.00 82.94 85 VAL A CA 1
ATOM 653 C C . VAL A 1 85 ? 12.440 -3.380 -18.805 1.00 82.94 85 VAL A C 1
ATOM 655 O O . VAL A 1 85 ? 13.409 -3.432 -19.558 1.00 82.94 85 VAL A O 1
ATOM 658 N N . CYS A 1 86 ? 11.522 -4.355 -18.784 1.00 82.19 86 CYS A N 1
ATOM 659 C CA . CYS A 1 86 ? 11.616 -5.545 -19.642 1.00 82.19 86 CYS A CA 1
ATOM 660 C C . CYS A 1 86 ? 11.459 -5.241 -21.136 1.00 82.19 86 CYS A C 1
ATOM 662 O O . CYS A 1 86 ? 12.051 -5.927 -21.967 1.00 82.19 86 CYS A O 1
ATOM 664 N N . ARG A 1 87 ? 10.595 -4.285 -21.496 1.00 77.56 87 ARG A N 1
ATOM 665 C CA . ARG A 1 87 ? 10.254 -4.000 -22.898 1.00 77.56 87 ARG A CA 1
ATOM 666 C C . ARG A 1 87 ? 11.041 -2.842 -23.498 1.00 77.56 87 ARG A C 1
ATOM 668 O O . ARG A 1 87 ? 10.856 -2.585 -24.688 1.00 77.56 87 ARG A O 1
ATOM 675 N N . CYS A 1 88 ? 11.856 -2.143 -22.703 1.00 71.75 88 CYS A N 1
ATOM 676 C CA . CYS A 1 88 ? 12.518 -0.889 -23.078 1.00 71.75 88 CYS A CA 1
ATOM 677 C C . CYS A 1 88 ? 11.545 0.102 -23.749 1.00 71.75 88 CYS A C 1
ATOM 679 O O . CYS A 1 88 ? 11.903 0.829 -24.675 1.00 71.75 88 CYS A O 1
ATOM 681 N N . LYS A 1 89 ? 10.276 0.079 -23.323 1.00 71.75 89 LYS A N 1
ATOM 682 C CA . LYS A 1 89 ? 9.182 0.874 -23.886 1.00 71.75 89 LYS A CA 1
ATOM 683 C C . LYS A 1 89 ? 8.423 1.524 -22.751 1.00 71.75 89 LYS A C 1
ATOM 685 O O . LYS A 1 89 ? 7.936 0.827 -21.866 1.00 71.75 89 LYS A O 1
ATOM 690 N N . VAL A 1 90 ? 8.287 2.842 -22.845 1.00 71.88 90 VAL A N 1
ATOM 691 C CA . VAL A 1 90 ? 7.587 3.660 -21.859 1.00 71.88 90 VAL A CA 1
ATOM 692 C C . VAL A 1 90 ? 6.115 3.260 -21.820 1.00 71.88 90 VAL A C 1
ATOM 694 O O . VAL A 1 90 ? 5.391 3.482 -22.793 1.00 71.88 90 VAL A O 1
ATOM 697 N N . LEU A 1 91 ? 5.684 2.635 -20.720 1.00 69.50 91 LEU A N 1
ATOM 698 C CA . LEU A 1 91 ? 4.294 2.213 -20.528 1.00 69.50 91 LEU A CA 1
ATOM 699 C C . LEU A 1 91 ? 3.493 3.334 -19.858 1.00 69.50 91 LEU A C 1
ATOM 701 O O . LEU A 1 91 ? 2.353 3.602 -20.240 1.00 69.50 91 LEU A O 1
ATOM 705 N N . LEU A 1 92 ? 4.116 4.019 -18.892 1.00 70.06 92 LEU A N 1
ATOM 706 C CA . LEU A 1 92 ? 3.597 5.237 -18.280 1.00 70.06 92 LEU A CA 1
ATOM 707 C C . LEU A 1 92 ? 4.552 6.400 -18.556 1.00 70.06 92 LEU A C 1
ATOM 709 O O . LEU A 1 92 ? 5.748 6.274 -18.308 1.00 70.06 92 LEU A O 1
ATOM 713 N N . PRO A 1 93 ? 4.061 7.582 -18.967 1.00 75.75 93 PRO A N 1
ATOM 714 C CA . PRO A 1 93 ? 4.931 8.743 -19.082 1.00 75.75 93 PRO A CA 1
ATOM 715 C C . PRO A 1 93 ? 5.605 9.035 -17.734 1.00 75.75 93 PRO A C 1
ATOM 717 O O . PRO A 1 93 ? 4.936 9.048 -16.698 1.00 75.75 93 PRO A O 1
ATOM 720 N N . ALA A 1 94 ? 6.908 9.332 -17.748 1.00 72.44 94 ALA A N 1
ATOM 721 C CA . ALA A 1 94 ? 7.725 9.518 -16.541 1.00 72.44 94 ALA A CA 1
ATOM 722 C C . ALA A 1 94 ? 7.117 10.503 -15.521 1.00 72.44 94 ALA A C 1
ATOM 724 O O . ALA A 1 94 ? 7.235 10.318 -14.310 1.00 72.44 94 ALA A O 1
ATOM 725 N N . ARG A 1 95 ? 6.396 11.523 -16.011 1.00 73.94 95 ARG A N 1
ATOM 726 C CA . ARG A 1 95 ? 5.663 12.490 -15.179 1.00 73.94 95 ARG A CA 1
ATOM 727 C C . ARG A 1 95 ? 4.581 11.832 -14.320 1.00 73.94 95 ARG A C 1
ATOM 729 O O . ARG A 1 95 ? 4.452 12.178 -13.153 1.00 73.94 95 ARG A O 1
ATOM 736 N N . TRP A 1 96 ? 3.832 10.881 -14.875 1.00 73.56 96 TRP A N 1
ATOM 737 C CA . TRP A 1 96 ? 2.769 10.178 -14.158 1.00 73.56 96 TRP A CA 1
ATOM 738 C C . TRP A 1 96 ? 3.330 9.1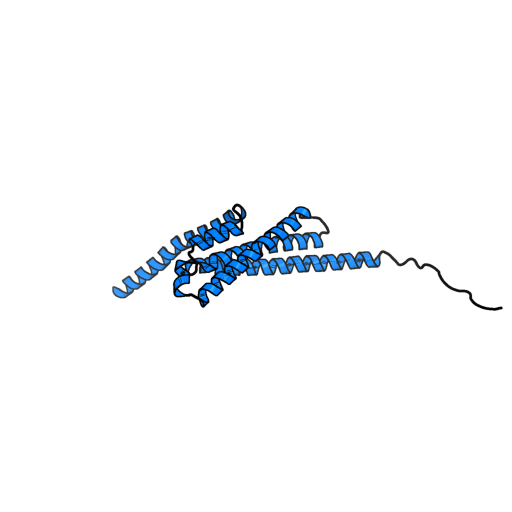56 -13.176 1.00 73.56 96 TRP A C 1
ATOM 740 O O . TRP A 1 96 ? 2.852 9.096 -12.051 1.00 73.56 96 TRP A O 1
ATOM 750 N N . SER A 1 97 ? 4.372 8.412 -13.555 1.00 69.75 97 SER A N 1
ATOM 751 C CA . SER A 1 97 ? 5.024 7.457 -12.647 1.00 69.75 97 SER A CA 1
ATOM 752 C C . SER A 1 97 ? 5.580 8.155 -11.396 1.00 69.75 97 SER A C 1
ATOM 754 O O . SER A 1 97 ? 5.237 7.786 -10.273 1.00 69.75 97 SER A O 1
ATOM 756 N N . SER A 1 98 ? 6.329 9.250 -11.584 1.00 75.06 98 SER A N 1
ATOM 757 C CA . SER A 1 98 ? 6.871 10.054 -10.479 1.00 75.06 98 SER A CA 1
ATOM 758 C C . SER A 1 98 ? 5.771 10.703 -9.629 1.00 75.06 98 SER A C 1
ATOM 760 O O . SER A 1 98 ? 5.826 10.669 -8.399 1.00 75.06 98 SER A O 1
ATOM 762 N N . PHE A 1 99 ? 4.718 11.227 -10.268 1.00 78.00 99 PHE A N 1
ATOM 763 C CA . PHE A 1 99 ? 3.577 11.809 -9.562 1.00 78.00 99 PHE A CA 1
ATOM 764 C C . PHE A 1 99 ? 2.849 10.782 -8.688 1.00 78.00 99 PHE A C 1
ATOM 766 O O . PHE A 1 99 ? 2.554 11.061 -7.526 1.00 78.00 99 PHE A O 1
ATOM 773 N N . ILE A 1 100 ? 2.574 9.591 -9.223 1.00 74.69 100 ILE A N 1
ATOM 774 C CA . ILE A 1 100 ? 1.863 8.540 -8.493 1.00 74.69 100 ILE A CA 1
ATOM 775 C C . ILE A 1 100 ? 2.721 8.030 -7.327 1.00 74.69 100 ILE A C 1
ATOM 777 O O . ILE A 1 100 ? 2.217 7.905 -6.211 1.00 74.69 100 ILE A O 1
ATOM 781 N N . PHE A 1 101 ? 4.018 7.812 -7.560 1.00 75.06 101 PHE A N 1
ATOM 782 C CA . PHE A 1 101 ? 4.963 7.413 -6.518 1.00 75.06 101 PHE A CA 1
ATOM 783 C C . PHE A 1 101 ? 5.010 8.430 -5.368 1.00 75.06 101 PHE A C 1
ATOM 785 O O . PHE A 1 101 ? 4.808 8.076 -4.206 1.00 75.06 101 PHE A O 1
ATOM 792 N N . SER A 1 102 ? 5.191 9.712 -5.701 1.00 77.88 102 SER A N 1
ATOM 793 C CA . SER A 1 102 ? 5.213 10.799 -4.720 1.00 77.88 102 SER A CA 1
ATOM 794 C C . SER A 1 102 ? 3.883 10.917 -3.970 1.00 77.88 102 SER A C 1
ATOM 796 O O . SER A 1 102 ? 3.874 11.094 -2.753 1.00 77.88 102 SER A O 1
ATOM 798 N N . THR A 1 103 ? 2.755 10.737 -4.663 1.00 75.69 103 THR A N 1
ATOM 799 C CA . THR A 1 103 ? 1.420 10.795 -4.056 1.00 75.69 103 THR A CA 1
ATOM 800 C C . THR A 1 103 ? 1.232 9.693 -3.016 1.00 75.69 103 THR A C 1
ATOM 802 O O . THR A 1 103 ? 0.852 9.989 -1.885 1.00 75.69 103 THR A O 1
ATOM 805 N N . PHE A 1 104 ? 1.539 8.434 -3.343 1.00 77.38 104 PHE A N 1
ATOM 806 C CA . PHE A 1 104 ? 1.382 7.340 -2.380 1.00 77.38 104 PHE A CA 1
ATOM 807 C C . PHE A 1 104 ? 2.349 7.455 -1.199 1.00 77.38 104 PHE A C 1
ATOM 809 O O . PHE A 1 104 ? 1.953 7.181 -0.068 1.00 77.38 104 PHE A O 1
ATOM 816 N N . GLN A 1 105 ? 3.569 7.950 -1.420 1.00 75.31 105 GLN A N 1
ATOM 817 C CA . GLN A 1 105 ? 4.521 8.196 -0.335 1.00 75.31 105 GLN A CA 1
ATOM 818 C C . GLN A 1 105 ? 4.046 9.310 0.616 1.00 75.31 105 GLN A C 1
ATOM 820 O O . GLN A 1 105 ? 4.130 9.166 1.838 1.00 75.31 105 GLN A O 1
ATOM 825 N N . MET A 1 106 ? 3.481 10.390 0.067 1.00 77.81 106 MET A N 1
ATOM 826 C CA . MET A 1 106 ? 2.901 11.489 0.847 1.00 77.81 106 MET A CA 1
ATOM 827 C C . MET A 1 106 ? 1.629 11.081 1.599 1.00 77.81 106 MET A C 1
ATOM 829 O O . MET A 1 106 ? 1.347 11.639 2.657 1.00 77.81 106 MET A O 1
ATOM 833 N N . ILE A 1 107 ? 0.876 10.100 1.091 1.00 79.38 107 ILE A N 1
ATOM 834 C CA . ILE A 1 107 ? -0.300 9.533 1.769 1.00 79.38 107 ILE A CA 1
ATOM 835 C C . ILE A 1 107 ? 0.114 8.550 2.875 1.00 79.38 107 ILE A C 1
ATOM 837 O O . ILE A 1 107 ? -0.535 8.510 3.923 1.00 79.38 107 ILE A O 1
ATOM 841 N N . ALA A 1 108 ? 1.192 7.786 2.679 1.00 78.31 108 ALA A N 1
ATOM 842 C CA . ALA A 1 108 ? 1.627 6.749 3.613 1.00 78.31 108 ALA A CA 1
ATOM 843 C C . ALA A 1 108 ? 2.114 7.315 4.959 1.00 78.31 108 ALA A C 1
ATOM 845 O O . ALA A 1 108 ? 1.728 6.823 6.020 1.00 78.31 108 ALA A O 1
ATOM 846 N N . LEU A 1 109 ? 2.915 8.387 4.947 1.00 79.00 109 LEU A N 1
ATOM 847 C CA . LEU A 1 109 ? 3.449 9.000 6.174 1.00 79.00 109 LEU A CA 1
ATOM 848 C C . LEU A 1 109 ? 2.368 9.380 7.209 1.00 79.00 109 LEU A C 1
ATOM 850 O O . LEU A 1 109 ? 2.457 8.950 8.363 1.00 79.00 109 LEU A O 1
ATOM 854 N N . PRO A 1 110 ? 1.335 10.165 6.848 1.00 80.44 110 PRO A N 1
ATOM 855 C CA . PRO A 1 110 ? 0.297 10.543 7.797 1.00 80.44 110 PRO A CA 1
ATOM 856 C C . PRO A 1 110 ? -0.587 9.357 8.211 1.00 80.44 110 PRO A C 1
ATOM 858 O O . PRO A 1 110 ? -1.084 9.357 9.339 1.00 80.44 110 PRO A O 1
ATOM 861 N N . HIS A 1 111 ? -0.738 8.323 7.372 1.00 81.31 111 HIS A N 1
ATOM 862 C CA . HIS A 1 111 ? -1.387 7.070 7.779 1.00 81.31 111 HIS A CA 1
ATOM 863 C C . HIS A 1 111 ? -0.594 6.360 8.879 1.00 81.31 111 HIS A C 1
ATOM 865 O O . HIS A 1 111 ? -1.169 6.024 9.916 1.00 81.31 111 HIS A O 1
ATOM 871 N N . TYR A 1 112 ? 0.723 6.193 8.711 1.00 82.44 112 TYR A N 1
ATOM 872 C CA . TYR A 1 112 ? 1.569 5.587 9.743 1.00 82.44 112 TYR A CA 1
ATOM 873 C C . TYR A 1 112 ? 1.550 6.387 11.045 1.00 82.44 112 TYR A C 1
ATOM 875 O O . TYR A 1 112 ? 1.466 5.796 12.122 1.00 82.44 112 TYR A O 1
ATOM 883 N N . MET A 1 113 ? 1.537 7.720 10.964 1.00 84.75 113 MET A N 1
ATOM 884 C CA . MET A 1 113 ? 1.417 8.566 12.150 1.00 84.75 113 MET A CA 1
ATOM 885 C C . MET A 1 113 ? 0.063 8.385 12.851 1.00 84.75 113 MET A C 1
ATOM 887 O O . MET A 1 113 ? 0.022 8.229 14.071 1.00 84.75 113 MET A O 1
ATOM 891 N N . ALA A 1 114 ? -1.044 8.320 12.103 1.00 82.31 114 ALA A N 1
ATOM 892 C CA . ALA A 1 114 ? -2.368 8.061 12.671 1.00 82.31 114 ALA A CA 1
ATOM 893 C C . ALA A 1 114 ? -2.462 6.669 13.325 1.00 82.31 114 ALA A C 1
ATOM 895 O O . ALA A 1 114 ? -3.048 6.530 14.401 1.00 82.31 114 ALA A O 1
ATOM 896 N N . ILE A 1 115 ? -1.851 5.646 12.717 1.00 85.31 115 ILE A N 1
ATOM 897 C CA . ILE A 1 115 ? -1.776 4.288 13.276 1.00 85.31 115 ILE A CA 1
ATOM 898 C C . ILE A 1 115 ? -0.942 4.279 14.564 1.00 85.31 115 ILE A C 1
ATOM 900 O O . ILE A 1 115 ? -1.376 3.700 15.564 1.00 85.31 115 ILE A O 1
ATOM 904 N N . ALA A 1 116 ? 0.216 4.945 14.567 1.00 84.88 116 ALA A N 1
ATOM 905 C CA . ALA A 1 116 ? 1.089 5.049 15.734 1.00 84.88 116 ALA A CA 1
ATOM 906 C C . ALA A 1 116 ? 0.391 5.761 16.901 1.00 84.88 116 ALA A C 1
ATOM 908 O O . ALA A 1 116 ? 0.393 5.246 18.018 1.00 84.88 116 ALA A O 1
ATOM 909 N N . ILE A 1 117 ? -0.287 6.885 16.637 1.00 84.94 117 ILE A N 1
ATOM 910 C CA . ILE A 1 117 ? -1.080 7.609 17.642 1.00 84.94 117 ILE A CA 1
ATOM 911 C C . ILE A 1 117 ? -2.196 6.717 18.184 1.00 84.94 117 ILE A C 1
ATOM 913 O O . ILE A 1 117 ? -2.361 6.620 19.397 1.00 84.94 117 ILE A O 1
ATOM 917 N N . ASN A 1 118 ? -2.932 6.022 17.313 1.00 82.56 118 ASN A N 1
ATOM 918 C CA . ASN A 1 118 ? -3.987 5.105 17.736 1.00 82.56 118 ASN A CA 1
ATOM 919 C C . ASN A 1 118 ? -3.450 3.992 18.656 1.00 82.56 118 ASN A C 1
ATOM 921 O O . ASN A 1 118 ? -4.074 3.674 19.668 1.00 82.56 118 ASN A O 1
ATOM 925 N N . ARG A 1 119 ? -2.283 3.416 18.338 1.00 82.88 119 ARG A N 1
ATOM 926 C CA . ARG A 1 119 ? -1.638 2.392 19.177 1.00 82.88 119 ARG A CA 1
ATOM 927 C C . ARG A 1 119 ? -1.115 2.966 20.494 1.00 82.88 119 ARG A C 1
ATOM 929 O O . ARG A 1 119 ? -1.308 2.337 21.529 1.00 82.88 119 ARG A O 1
ATOM 936 N N . ALA A 1 120 ? -0.529 4.160 20.480 1.00 84.50 120 ALA A N 1
ATOM 937 C CA . ALA A 1 120 ? -0.093 4.845 21.695 1.00 84.50 120 ALA A CA 1
ATOM 938 C C . ALA A 1 120 ? -1.280 5.155 22.622 1.00 84.50 120 ALA A C 1
ATOM 940 O O . ALA A 1 120 ? -1.207 4.904 23.824 1.00 84.50 120 ALA A O 1
ATOM 941 N N . LEU A 1 121 ? -2.404 5.619 22.065 1.00 80.44 121 LEU A N 1
ATOM 942 C CA . LEU A 1 121 ? -3.620 5.926 22.820 1.00 80.44 121 LEU A CA 1
ATOM 943 C C . LEU A 1 121 ? -4.230 4.674 23.471 1.00 80.44 121 LEU A C 1
ATOM 945 O O . LEU A 1 121 ? -4.724 4.751 24.594 1.00 80.44 121 LEU A O 1
ATOM 949 N N . ALA A 1 122 ? -4.159 3.528 22.785 1.00 80.06 122 ALA A N 1
ATOM 950 C CA . ALA A 1 122 ? -4.615 2.241 23.310 1.00 80.06 122 ALA A CA 1
ATOM 951 C C . ALA A 1 122 ? -3.863 1.825 24.583 1.00 80.06 122 ALA A C 1
ATOM 953 O O . ALA A 1 122 ? -4.460 1.255 25.492 1.00 80.06 122 ALA A O 1
ATOM 954 N N . ILE A 1 123 ? -2.564 2.129 24.646 1.00 83.88 123 ILE A N 1
ATOM 955 C CA . ILE A 1 123 ? -1.695 1.796 25.781 1.00 83.88 123 ILE A CA 1
ATOM 956 C C . ILE A 1 123 ? -1.851 2.831 26.902 1.00 83.88 123 ILE A C 1
ATOM 958 O O . ILE A 1 123 ? -2.008 2.466 28.063 1.00 83.88 123 ILE A O 1
ATOM 962 N N . LEU A 1 124 ? -1.832 4.123 26.559 1.00 83.25 124 LEU A N 1
ATOM 963 C CA . LEU A 1 124 ? -1.867 5.224 27.529 1.00 83.25 124 LEU A CA 1
ATOM 964 C C . LEU A 1 124 ? -3.238 5.403 28.194 1.00 83.25 124 LEU A C 1
ATOM 966 O O . LEU A 1 124 ? -3.311 5.809 29.352 1.00 83.25 124 LEU A O 1
ATOM 970 N N . ALA A 1 125 ? -4.331 5.158 27.467 1.00 79.75 125 ALA A N 1
ATOM 971 C CA . ALA A 1 125 ? -5.681 5.424 27.956 1.00 79.75 125 ALA A CA 1
ATOM 972 C C . ALA A 1 125 ? -6.725 4.462 27.351 1.00 79.75 125 ALA A C 1
ATOM 974 O O . ALA A 1 125 ? -7.624 4.910 26.627 1.00 79.75 125 ALA A O 1
ATOM 975 N N . PRO A 1 126 ? -6.683 3.158 27.690 1.00 73.31 126 PRO A N 1
ATOM 976 C CA . PRO A 1 126 ? -7.570 2.149 27.103 1.00 73.31 126 PRO A CA 1
ATOM 977 C C . PRO A 1 126 ? -9.059 2.478 27.299 1.00 73.31 126 PRO A C 1
ATOM 979 O O . PRO A 1 126 ? -9.853 2.354 26.372 1.00 73.31 126 PRO A O 1
ATOM 982 N N . VAL A 1 127 ? -9.434 3.019 28.466 1.00 74.19 127 VAL 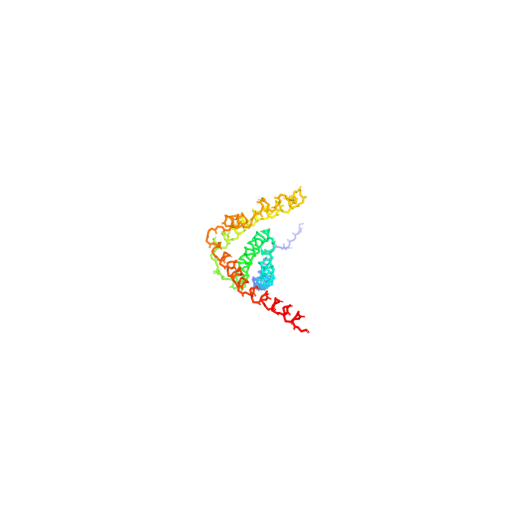A N 1
ATOM 983 C CA . VAL A 1 127 ? -10.828 3.372 28.813 1.00 74.19 127 VAL A CA 1
ATOM 984 C C . VAL A 1 127 ? -11.376 4.537 27.971 1.00 74.19 127 VAL A C 1
ATOM 986 O O . VAL A 1 127 ? -12.584 4.671 27.787 1.00 74.19 127 VAL A O 1
ATOM 989 N N . LYS A 1 128 ? -10.502 5.402 27.439 1.00 70.44 128 LYS A N 1
ATOM 990 C CA . LYS A 1 128 ? -10.899 6.555 26.609 1.00 70.44 128 LYS A CA 1
ATOM 991 C C . LYS A 1 128 ? -10.827 6.252 25.110 1.00 70.44 128 LYS A C 1
ATOM 993 O O . LYS A 1 128 ? -11.361 7.032 24.319 1.00 70.44 128 LYS A O 1
ATOM 998 N N . MET A 1 129 ? -10.208 5.136 24.719 1.00 67.75 129 MET A N 1
ATOM 999 C CA . MET A 1 129 ? -9.939 4.806 23.321 1.00 67.75 129 MET A CA 1
ATOM 1000 C C . MET A 1 129 ? -11.222 4.653 22.501 1.00 67.75 129 MET A C 1
ATOM 1002 O O . MET A 1 129 ? -11.320 5.253 21.438 1.00 67.75 129 MET A O 1
ATOM 1006 N N . GLU A 1 130 ? -12.237 3.947 23.003 1.00 62.62 130 GLU A N 1
ATOM 1007 C CA . GLU A 1 130 ? -13.507 3.776 22.274 1.00 62.62 130 GLU A CA 1
ATOM 1008 C C . GLU A 1 130 ? -14.306 5.079 22.136 1.00 62.62 130 GLU A C 1
ATOM 1010 O O . GLU A 1 130 ? -15.063 5.254 21.179 1.00 62.62 130 GLU A O 1
ATOM 1015 N N . ARG A 1 131 ? -14.116 6.027 23.064 1.00 65.56 131 ARG A N 1
ATOM 1016 C CA . ARG A 1 131 ? -14.805 7.324 23.041 1.00 65.56 131 ARG A CA 1
ATOM 1017 C C . ARG A 1 131 ? -14.133 8.311 22.083 1.00 65.56 131 ARG A C 1
ATOM 1019 O O . ARG A 1 131 ? -14.822 9.098 21.440 1.00 65.56 131 ARG A O 1
ATOM 1026 N N . ILE A 1 132 ? -12.804 8.265 21.989 1.00 69.94 132 ILE A N 1
ATOM 1027 C CA . ILE A 1 132 ? -12.015 9.143 21.115 1.00 69.94 132 ILE A CA 1
ATOM 1028 C C . ILE A 1 132 ? -11.957 8.565 19.694 1.00 69.94 132 ILE A C 1
ATOM 1030 O O . ILE A 1 132 ? -12.188 9.282 18.726 1.00 69.94 132 ILE A O 1
ATOM 1034 N N . TRP A 1 133 ? -11.708 7.262 19.547 1.00 68.12 133 TRP A N 1
ATOM 1035 C CA . TRP A 1 133 ? -11.477 6.607 18.260 1.00 68.12 133 TRP A CA 1
ATOM 1036 C C . TRP A 1 133 ? -12.708 5.867 17.734 1.00 68.12 133 TRP A C 1
ATOM 1038 O O . TRP A 1 133 ? -12.798 4.640 17.739 1.00 68.12 133 TRP A O 1
ATOM 1048 N N . THR A 1 134 ? -13.681 6.631 17.242 1.00 74.31 134 THR A N 1
ATOM 1049 C CA . THR A 1 134 ? -14.902 6.055 16.661 1.00 74.31 134 THR A CA 1
ATOM 1050 C C . THR A 1 134 ? -14.706 5.623 15.202 1.00 74.31 134 THR A C 1
ATOM 1052 O O . THR A 1 134 ? -13.900 6.198 14.466 1.00 74.31 134 THR A O 1
ATOM 1055 N N . LYS A 1 135 ? -15.520 4.667 14.724 1.00 67.75 135 LYS A N 1
ATOM 1056 C CA . LYS A 1 135 ? -15.545 4.259 13.300 1.00 67.75 135 LYS A CA 1
ATOM 1057 C C . LYS A 1 135 ? -15.797 5.440 12.351 1.00 67.75 135 LYS A C 1
ATOM 1059 O O . LYS A 1 135 ? -15.218 5.500 11.270 1.00 67.75 135 LYS A O 1
ATOM 1064 N N . ARG A 1 136 ? -16.621 6.417 12.764 1.00 72.19 136 ARG A N 1
ATOM 1065 C CA . ARG A 1 136 ? -16.859 7.647 11.985 1.00 72.19 136 ARG A CA 1
ATOM 1066 C C . ARG A 1 136 ? -15.596 8.491 11.865 1.00 72.19 136 ARG A C 1
ATOM 1068 O O . ARG A 1 136 ? -15.316 8.982 10.777 1.00 72.19 136 ARG A O 1
ATOM 1075 N N . MET A 1 137 ? -14.837 8.639 12.951 1.00 73.94 137 MET A N 1
ATOM 1076 C CA . MET A 1 137 ? -13.587 9.396 12.937 1.00 73.94 137 MET A CA 1
ATOM 1077 C C . MET A 1 137 ? -12.530 8.703 12.072 1.00 73.94 137 MET A C 1
ATOM 1079 O O . MET A 1 137 ? -11.944 9.358 11.216 1.00 73.94 137 MET A O 1
ATOM 1083 N N . GLY A 1 138 ? -12.371 7.380 12.199 1.00 72.19 138 GLY A N 1
ATOM 1084 C CA . GLY A 1 138 ? -11.481 6.591 11.338 1.00 72.19 138 GLY A CA 1
ATOM 1085 C C . GLY A 1 138 ? -11.812 6.745 9.850 1.00 72.19 138 GLY A C 1
ATOM 1086 O O . GLY A 1 138 ? -10.928 7.050 9.053 1.00 72.19 138 GLY A O 1
ATOM 1087 N N . ASN A 1 139 ? -13.095 6.651 9.480 1.00 71.56 139 ASN A N 1
ATOM 1088 C CA . ASN A 1 139 ? -13.539 6.871 8.099 1.00 71.56 139 ASN A CA 1
ATOM 1089 C C . ASN A 1 139 ? -13.328 8.314 7.625 1.00 71.56 139 ASN A C 1
ATOM 1091 O O . ASN A 1 139 ? -13.067 8.544 6.448 1.00 71.56 139 ASN A O 1
ATOM 1095 N N . SER A 1 140 ? -13.477 9.312 8.494 1.00 75.94 140 SER A N 1
ATOM 1096 C CA . SER A 1 140 ? -13.220 10.710 8.129 1.00 75.94 140 SER A CA 1
ATOM 1097 C C . SER A 1 140 ? -11.730 10.989 7.939 1.00 75.94 140 SER A C 1
ATOM 1099 O O . SER A 1 140 ? -11.375 11.631 6.956 1.00 75.94 140 SER A O 1
ATOM 1101 N N . ILE A 1 141 ? -10.865 10.453 8.807 1.00 77.38 141 ILE A N 1
ATOM 1102 C CA . ILE A 1 141 ? -9.405 10.563 8.675 1.00 77.38 141 ILE A CA 1
ATOM 1103 C C . ILE A 1 141 ? -8.943 9.834 7.412 1.00 77.38 141 ILE A C 1
ATOM 1105 O O . ILE A 1 141 ? -8.287 10.437 6.573 1.00 77.38 141 ILE A O 1
ATOM 1109 N N . SER A 1 142 ? -9.361 8.582 7.212 1.00 73.44 142 SER A N 1
ATOM 1110 C CA . SER A 1 142 ? -9.041 7.821 5.999 1.00 73.44 142 SER A CA 1
ATOM 1111 C C . SER A 1 142 ? -9.497 8.555 4.729 1.00 73.44 142 SER A C 1
ATOM 1113 O O . SER A 1 142 ? -8.743 8.662 3.761 1.00 73.44 142 SER A O 1
ATOM 1115 N N . ARG A 1 143 ? -10.690 9.175 4.755 1.00 73.94 143 ARG A N 1
ATOM 1116 C CA . ARG A 1 143 ? -11.182 9.988 3.633 1.00 73.94 143 ARG A CA 1
ATOM 1117 C C . ARG A 1 143 ? -10.369 11.249 3.369 1.00 73.94 143 ARG A C 1
ATOM 1119 O O . ARG A 1 143 ? -10.193 11.625 2.211 1.00 73.94 143 ARG A O 1
ATOM 1126 N N . LEU A 1 144 ? -9.898 11.900 4.428 1.00 77.25 144 LEU A N 1
ATOM 1127 C CA . LEU A 1 144 ? -9.027 13.065 4.330 1.00 77.25 144 LEU A CA 1
ATOM 1128 C C . LEU A 1 144 ? -7.667 12.679 3.729 1.00 77.25 144 LEU A C 1
ATOM 1130 O O . LEU A 1 144 ? -7.159 13.395 2.874 1.00 77.25 144 LEU A O 1
ATOM 1134 N N . LEU A 1 145 ? -7.112 11.539 4.149 1.00 71.44 145 LEU A N 1
ATOM 1135 C CA . LEU A 1 145 ? -5.762 11.114 3.782 1.00 71.44 145 LEU A CA 1
ATOM 1136 C C . LEU A 1 145 ? -5.668 10.523 2.371 1.00 71.44 145 LEU A C 1
ATOM 1138 O O . LEU A 1 145 ? -4.735 10.843 1.648 1.00 71.44 145 LEU A O 1
ATOM 1142 N N . ILE A 1 146 ? -6.621 9.686 1.957 1.00 69.12 146 ILE A N 1
ATOM 1143 C CA . ILE A 1 146 ? -6.617 9.069 0.615 1.00 69.12 146 ILE A CA 1
ATOM 1144 C C . ILE A 1 146 ? -7.126 10.046 -0.462 1.00 69.12 146 ILE A C 1
ATOM 1146 O O . ILE A 1 146 ? -6.870 9.881 -1.655 1.00 69.12 146 ILE A O 1
ATOM 1150 N N . GLY A 1 147 ? -7.827 11.103 -0.048 1.00 64.19 147 GLY A N 1
ATOM 1151 C CA . GLY A 1 147 ? -8.429 12.075 -0.947 1.00 64.19 147 GLY A CA 1
ATOM 1152 C C . GLY A 1 147 ? -9.718 11.561 -1.596 1.00 64.19 147 GLY A C 1
ATOM 1153 O O . GLY A 1 147 ? -9.894 10.381 -1.902 1.00 64.19 147 GLY A O 1
ATOM 1154 N N . ARG A 1 148 ? -10.643 12.492 -1.852 1.00 55.75 148 ARG A N 1
ATOM 1155 C CA . ARG A 1 148 ? -12.061 12.229 -2.172 1.00 55.75 148 ARG A CA 1
ATOM 1156 C C . ARG A 1 148 ? -12.317 11.297 -3.374 1.00 55.75 148 ARG A C 1
ATOM 1158 O O . ARG A 1 148 ? -13.398 10.723 -3.462 1.00 55.75 148 ARG A O 1
ATOM 1165 N N . ARG A 1 149 ? -11.365 11.163 -4.309 1.00 53.25 149 ARG A N 1
ATOM 1166 C CA . ARG A 1 149 ? -11.505 10.344 -5.534 1.00 53.25 149 ARG A CA 1
ATOM 1167 C C . ARG A 1 149 ? -11.083 8.884 -5.347 1.00 53.25 149 ARG A C 1
ATOM 1169 O O . ARG A 1 149 ? -11.810 7.999 -5.784 1.00 53.25 149 ARG A O 1
ATOM 1176 N N . LEU A 1 150 ? -9.965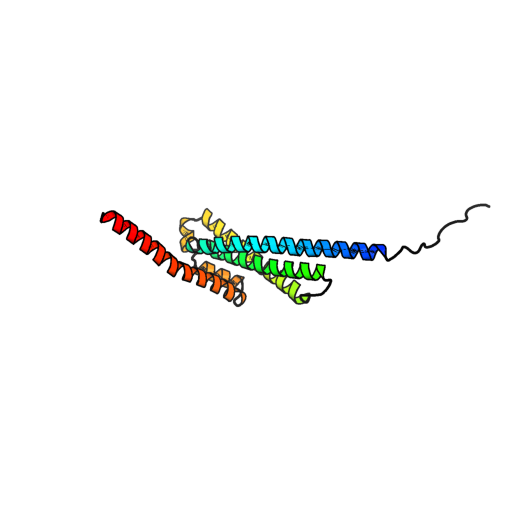 8.621 -4.669 1.00 56.62 150 LEU A N 1
ATOM 1177 C CA . LEU A 1 150 ? -9.506 7.255 -4.370 1.00 56.62 150 LEU A CA 1
ATOM 1178 C C . LEU A 1 150 ? -10.356 6.609 -3.261 1.00 56.62 150 LEU A C 1
ATOM 1180 O O . LEU A 1 150 ? -10.564 5.397 -3.245 1.00 56.62 150 LEU A O 1
ATOM 1184 N N . THR A 1 151 ? -10.953 7.431 -2.393 1.00 54.97 151 THR A N 1
ATOM 1185 C CA . THR A 1 151 ? -11.849 6.967 -1.329 1.00 54.97 151 THR A CA 1
ATOM 1186 C C . THR A 1 151 ? -13.147 6.361 -1.830 1.00 54.97 151 THR A C 1
ATOM 1188 O O . THR A 1 151 ? -13.735 5.592 -1.086 1.00 54.97 151 THR A O 1
ATOM 1191 N N . CYS A 1 152 ? -13.620 6.672 -3.043 1.00 51.50 152 CYS A N 1
ATOM 1192 C CA . CYS A 1 152 ? -14.856 6.069 -3.554 1.00 51.50 152 CYS A CA 1
ATOM 1193 C C . CYS A 1 152 ? -14.707 4.552 -3.744 1.00 51.50 152 CYS A C 1
ATOM 1195 O O . CYS A 1 152 ? -15.619 3.813 -3.391 1.00 51.50 152 CYS A O 1
ATOM 1197 N N . GLY A 1 153 ? -13.546 4.083 -4.220 1.00 56.88 153 GLY A N 1
ATOM 1198 C CA . GLY A 1 153 ? -13.266 2.650 -4.363 1.00 56.88 153 GLY A CA 1
ATOM 1199 C C . GLY A 1 153 ? -13.152 1.943 -3.011 1.00 56.88 153 GLY A C 1
ATOM 1200 O O . GLY A 1 153 ? -13.812 0.932 -2.784 1.00 56.88 153 GLY A O 1
ATOM 1201 N N . PHE A 1 154 ? -12.384 2.520 -2.080 1.00 58.53 154 PHE A N 1
ATOM 1202 C CA . PHE A 1 154 ? -12.234 1.979 -0.725 1.00 58.53 154 PHE A CA 1
ATOM 1203 C C . PHE A 1 154 ? -13.547 2.019 0.076 1.00 58.53 154 PHE A C 1
ATOM 1205 O O . PHE A 1 154 ? -13.909 1.042 0.726 1.00 58.53 154 PHE A O 1
ATOM 1212 N N . ALA A 1 155 ? -14.301 3.119 -0.004 1.00 57.50 155 ALA A N 1
ATOM 1213 C CA . ALA A 1 155 ? -15.597 3.256 0.654 1.00 57.50 155 ALA A CA 1
ATOM 1214 C C . ALA A 1 155 ? -16.620 2.271 0.085 1.00 57.50 155 ALA A C 1
ATOM 1216 O O . ALA A 1 155 ? -17.345 1.674 0.867 1.00 57.50 155 ALA A O 1
ATOM 1217 N N . HIS A 1 156 ? -16.631 2.042 -1.233 1.00 63.44 156 HIS A N 1
ATOM 1218 C CA . HIS A 1 156 ? -17.485 1.027 -1.848 1.00 63.44 156 HIS A CA 1
ATOM 1219 C C . HIS A 1 156 ? -17.105 -0.388 -1.391 1.00 63.44 156 HIS A C 1
ATOM 1221 O O . HIS A 1 156 ? -17.980 -1.167 -1.040 1.00 63.44 156 HIS A O 1
ATOM 1227 N N . LEU A 1 157 ? -15.812 -0.725 -1.316 1.00 61.22 157 LEU A N 1
ATOM 1228 C CA . LEU A 1 157 ? -15.339 -2.004 -0.761 1.00 61.22 157 LEU A CA 1
ATOM 1229 C C . LEU A 1 157 ? -15.770 -2.200 0.700 1.00 61.22 157 LEU A C 1
ATOM 1231 O O . LEU A 1 157 ? -16.267 -3.264 1.070 1.00 61.22 157 LEU A O 1
ATOM 1235 N N . CYS A 1 158 ? -15.621 -1.155 1.511 1.00 59.12 158 CYS A N 1
ATOM 1236 C CA . CYS A 1 158 ? -16.003 -1.162 2.918 1.00 59.12 158 CYS A CA 1
ATOM 1237 C C . CYS A 1 158 ? -17.534 -1.245 3.087 1.00 59.12 158 CYS A C 1
ATOM 1239 O O . CYS A 1 158 ? -18.021 -1.988 3.935 1.00 59.12 158 CYS A O 1
ATOM 1241 N N . GLU A 1 159 ? -18.303 -0.549 2.242 1.00 62.25 159 GLU A N 1
ATOM 1242 C CA . GLU A 1 159 ? -19.770 -0.575 2.238 1.00 62.25 159 GLU A CA 1
ATOM 1243 C C . GLU A 1 159 ? -20.322 -1.919 1.745 1.00 62.25 159 GLU A C 1
ATOM 1245 O O . GLU A 1 159 ? -21.229 -2.461 2.370 1.00 62.25 159 GLU A O 1
ATOM 1250 N N . VAL A 1 160 ? -19.756 -2.498 0.681 1.00 62.09 160 VAL A N 1
ATOM 1251 C CA . VAL A 1 160 ? -20.140 -3.825 0.169 1.00 62.09 160 VAL A CA 1
ATOM 1252 C C . VAL A 1 160 ? -19.879 -4.909 1.211 1.00 62.09 160 VAL A C 1
ATOM 1254 O O . VAL A 1 160 ? -20.720 -5.786 1.386 1.00 62.09 160 VAL A O 1
ATOM 1257 N N . GLN A 1 161 ? -18.767 -4.845 1.949 1.00 59.78 161 GLN A N 1
ATOM 1258 C CA . GLN A 1 161 ? -18.491 -5.808 3.021 1.00 59.78 161 GLN A CA 1
ATOM 1259 C C . GLN A 1 161 ? -19.367 -5.587 4.258 1.00 59.78 161 GLN A C 1
ATOM 1261 O O . GLN A 1 161 ? -19.890 -6.560 4.803 1.00 59.78 161 GLN A O 1
ATOM 1266 N N . LEU A 1 162 ? -19.617 -4.333 4.664 1.00 55.22 162 LEU A N 1
ATOM 1267 C CA . LEU A 1 162 ? -20.619 -4.053 5.698 1.00 55.22 162 LEU A CA 1
ATOM 1268 C C . LEU A 1 162 ? -21.990 -4.615 5.297 1.00 55.22 162 LEU A C 1
ATOM 1270 O O . LEU A 1 162 ? -22.649 -5.242 6.121 1.00 55.22 162 LEU A O 1
ATOM 1274 N N . ARG A 1 163 ? -22.391 -4.429 4.032 1.00 53.28 163 ARG A N 1
ATOM 1275 C CA . ARG A 1 163 ? -23.695 -4.851 3.510 1.00 53.28 163 ARG A CA 1
ATOM 1276 C C . ARG A 1 163 ? -23.811 -6.374 3.402 1.00 53.28 163 ARG A C 1
ATOM 1278 O O . ARG A 1 163 ? -24.788 -6.930 3.895 1.00 53.28 163 ARG A O 1
ATOM 1285 N N . ASN A 1 164 ? -22.807 -7.052 2.838 1.00 51.22 164 ASN A N 1
ATOM 1286 C CA . ASN A 1 164 ? -22.809 -8.509 2.665 1.00 51.22 164 ASN A CA 1
ATOM 1287 C C . ASN A 1 164 ? -22.851 -9.257 4.001 1.00 51.22 164 ASN A C 1
ATOM 1289 O O . ASN A 1 164 ? -23.545 -10.269 4.109 1.00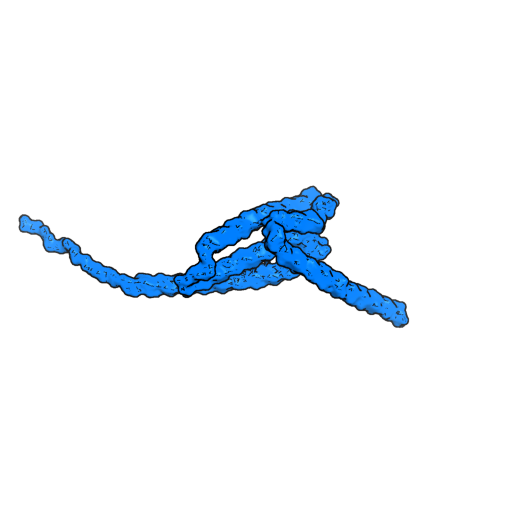 51.22 164 ASN A O 1
ATOM 1293 N N . VAL A 1 165 ? -22.185 -8.742 5.039 1.00 47.25 165 VAL A N 1
ATOM 1294 C CA . VAL A 1 165 ? -22.238 -9.349 6.374 1.00 47.25 165 VAL A CA 1
ATOM 1295 C C . VAL A 1 165 ? -23.528 -8.985 7.112 1.00 47.25 165 VAL A C 1
ATOM 1297 O O . VAL A 1 165 ? -24.106 -9.865 7.731 1.00 47.25 165 VAL A O 1
ATOM 1300 N N . THR A 1 166 ? -24.107 -7.787 6.945 1.00 47.53 166 THR A N 1
ATOM 1301 C CA . THR A 1 166 ? -25.482 -7.534 7.436 1.00 47.53 166 THR A CA 1
ATOM 1302 C C . THR A 1 166 ? -26.555 -8.375 6.741 1.00 47.53 166 THR A C 1
ATOM 1304 O O . THR A 1 166 ? -27.693 -8.365 7.175 1.00 47.53 166 THR A O 1
ATOM 1307 N N . THR A 1 167 ? -26.247 -9.115 5.679 1.00 50.16 167 THR A N 1
ATOM 1308 C CA . THR A 1 167 ? -27.140 -10.152 5.129 1.00 50.16 167 THR A CA 1
ATOM 1309 C C . THR A 1 167 ? -26.709 -11.570 5.515 1.00 50.16 167 THR A C 1
ATOM 1311 O O . THR A 1 167 ? -27.556 -12.453 5.625 1.00 50.16 167 THR A O 1
ATOM 1314 N N . GLY A 1 168 ? -25.414 -11.796 5.765 1.00 42.91 168 GLY A N 1
ATOM 1315 C CA . GLY A 1 168 ? -24.856 -13.080 6.204 1.00 42.91 168 GLY A CA 1
ATOM 1316 C C . GLY A 1 168 ? -25.046 -13.369 7.698 1.00 42.91 168 GLY A C 1
ATOM 1317 O O . GLY A 1 168 ? -25.451 -14.471 8.054 1.00 42.91 168 GLY A O 1
ATOM 1318 N N . ASP A 1 169 ? -24.852 -12.376 8.568 1.00 41.81 169 ASP A N 1
ATOM 1319 C CA . ASP A 1 169 ? -24.983 -12.506 10.025 1.00 41.81 169 ASP A CA 1
ATOM 1320 C C . ASP A 1 169 ? -26.434 -12.689 10.466 1.00 41.81 169 ASP A C 1
ATOM 1322 O O . ASP A 1 169 ? -26.676 -13.407 11.429 1.00 41.81 169 ASP A O 1
ATOM 1326 N N . TYR A 1 170 ? -27.429 -12.143 9.754 1.00 42.06 170 TYR A N 1
ATOM 1327 C CA . TYR A 1 170 ? -28.827 -12.488 10.051 1.00 42.06 170 TYR A CA 1
ATOM 1328 C C . TYR A 1 170 ? -29.116 -13.950 9.731 1.00 42.06 170 TYR A C 1
ATOM 1330 O O . TYR A 1 170 ? -29.899 -14.571 10.436 1.00 42.06 170 TYR A O 1
ATOM 1338 N N . ARG A 1 171 ? -28.468 -14.522 8.712 1.00 42.16 171 ARG A N 1
ATOM 1339 C CA . ARG A 1 171 ? -28.645 -15.932 8.356 1.00 42.16 171 ARG A CA 1
ATOM 1340 C C . ARG A 1 171 ? -27.972 -16.852 9.370 1.00 42.16 171 ARG A C 1
ATOM 1342 O O . ARG A 1 171 ? -28.614 -17.769 9.865 1.00 42.16 171 ARG A O 1
ATOM 1349 N N . ILE A 1 172 ? -26.727 -16.553 9.741 1.00 45.91 172 ILE A N 1
ATOM 1350 C CA . ILE A 1 172 ? -25.960 -17.363 10.696 1.00 45.91 172 ILE A CA 1
ATOM 1351 C C . ILE A 1 172 ? -26.515 -17.195 12.119 1.00 45.91 172 ILE A C 1
ATOM 1353 O O . ILE A 1 172 ? -26.651 -18.180 12.839 1.00 45.91 172 ILE A O 1
ATOM 1357 N N . CYS A 1 173 ? -26.914 -15.986 12.527 1.00 43.91 173 CYS A N 1
ATOM 1358 C CA . CYS A 1 173 ? -27.515 -15.747 13.842 1.00 43.91 173 CYS A CA 1
ATOM 1359 C C . CYS A 1 173 ? -28.948 -16.310 13.933 1.00 43.91 173 CYS A C 1
ATOM 1361 O O . CYS A 1 173 ? -29.300 -16.883 14.964 1.00 43.91 173 CYS A O 1
ATOM 1363 N N . ALA A 1 174 ? -29.747 -16.249 12.856 1.00 48.84 174 ALA A N 1
ATOM 1364 C CA . ALA A 1 174 ? -31.059 -16.902 12.817 1.00 48.84 174 ALA A CA 1
ATOM 1365 C C . ALA A 1 174 ? -30.946 -18.432 12.843 1.00 48.84 174 ALA A C 1
ATOM 1367 O O . ALA A 1 174 ? -31.668 -19.060 13.610 1.00 48.84 174 ALA A O 1
ATOM 1368 N N . GLU A 1 175 ? -30.025 -19.041 12.086 1.00 47.50 175 GLU A N 1
ATOM 1369 C CA . GLU A 1 175 ? -29.802 -20.495 12.146 1.00 47.50 175 GLU A CA 1
ATOM 1370 C C . GLU A 1 175 ? -29.269 -20.939 13.513 1.00 47.50 175 GLU A C 1
ATOM 1372 O O . GLU A 1 175 ? -29.726 -21.945 14.053 1.00 47.50 175 GLU A O 1
ATOM 1377 N N . SER A 1 176 ? -28.378 -20.153 14.126 1.00 50.38 176 SER A N 1
ATOM 1378 C CA . SER A 1 176 ? -27.859 -20.428 15.474 1.00 50.38 176 SER A CA 1
ATOM 1379 C C . SER A 1 176 ? -28.956 -20.350 16.541 1.00 50.38 176 SER A C 1
ATOM 1381 O O . SER A 1 176 ? -29.022 -21.202 17.426 1.00 50.38 176 SER A O 1
ATOM 1383 N N . GLN A 1 177 ? -29.847 -19.353 16.467 1.00 52.00 177 GLN A N 1
ATOM 1384 C CA . GLN A 1 177 ? -30.971 -19.239 17.400 1.00 52.00 177 GLN A CA 1
ATOM 1385 C C . GLN A 1 177 ? -32.049 -20.301 17.151 1.00 52.00 177 GLN A C 1
ATOM 1387 O O . GLN A 1 177 ? -32.610 -20.812 18.118 1.00 52.00 177 GLN A O 1
ATOM 1392 N N . LEU A 1 178 ? -32.304 -20.683 15.896 1.00 53.09 178 LEU A N 1
ATOM 1393 C CA . LEU A 1 178 ? -33.252 -21.745 15.552 1.00 53.09 178 LEU A CA 1
ATOM 1394 C C . LEU A 1 178 ? -32.766 -23.115 16.054 1.00 53.09 178 LEU A C 1
ATOM 1396 O O . LEU A 1 178 ? -33.547 -23.857 16.643 1.00 53.09 178 LEU A O 1
ATOM 1400 N N . LEU A 1 179 ? -31.472 -23.421 15.902 1.00 53.41 179 LEU A N 1
ATOM 1401 C CA . LEU A 1 179 ? -30.854 -24.646 16.428 1.00 53.41 179 LEU A CA 1
ATOM 1402 C C . LEU A 1 179 ? -30.879 -24.703 17.962 1.00 53.41 179 LEU A C 1
ATOM 1404 O O . LEU A 1 179 ? -31.149 -25.758 18.532 1.00 53.41 179 LEU A O 1
ATOM 1408 N N . VAL A 1 180 ? -30.658 -23.575 18.644 1.00 60.78 180 VAL A N 1
ATOM 1409 C CA . VAL A 1 180 ? -30.756 -23.500 20.114 1.00 60.78 180 VAL A CA 1
ATOM 1410 C C . VAL A 1 180 ? -32.205 -23.629 20.604 1.00 60.78 180 VAL A C 1
ATOM 1412 O O . VAL A 1 180 ? -32.428 -24.197 21.671 1.00 60.78 180 VAL A O 1
ATOM 1415 N N . GLN A 1 181 ? -33.193 -23.136 19.852 1.00 57.16 181 GLN A N 1
ATOM 1416 C CA . GLN A 1 181 ? -34.615 -23.304 20.184 1.00 57.16 181 GLN A CA 1
ATOM 1417 C C . GLN A 1 181 ? -35.100 -24.739 19.921 1.00 57.16 181 GLN A C 1
ATOM 1419 O O . GLN A 1 181 ? -35.803 -25.299 20.757 1.00 57.16 181 GLN A O 1
ATOM 1424 N N . LEU A 1 182 ? -34.664 -25.370 18.825 1.00 57.25 182 LEU A N 1
ATOM 1425 C CA . LEU A 1 182 ? -34.976 -26.772 18.517 1.00 57.25 182 LEU A CA 1
ATOM 1426 C C . LEU A 1 182 ? -34.391 -27.740 19.557 1.00 57.25 182 LEU A C 1
ATOM 1428 O O . LEU A 1 182 ? -35.090 -28.651 19.984 1.00 57.25 182 LEU A O 1
ATOM 1432 N N . ASN A 1 183 ? -33.171 -27.495 20.047 1.00 56.91 183 ASN A N 1
ATOM 1433 C CA . ASN A 1 183 ? -32.568 -28.297 21.122 1.00 56.91 183 ASN A CA 1
ATOM 1434 C C . ASN A 1 183 ? -33.185 -28.072 22.513 1.00 56.91 183 ASN A C 1
ATOM 1436 O O . ASN A 1 183 ? -32.882 -28.824 23.431 1.00 56.91 183 ASN A O 1
ATOM 1440 N N . LYS A 1 184 ? -34.001 -27.029 22.706 1.00 57.66 184 LYS A N 1
ATOM 1441 C CA . LYS A 1 184 ? -34.752 -26.811 23.956 1.00 57.66 184 LYS A CA 1
ATOM 1442 C C . LYS A 1 184 ? -36.169 -27.385 23.912 1.00 57.66 184 LYS A C 1
ATOM 1444 O O . LYS A 1 184 ? -36.819 -27.432 24.951 1.00 57.66 184 LYS A O 1
ATOM 1449 N N . ALA A 1 185 ? -36.651 -27.751 22.726 1.00 59.00 185 ALA A N 1
ATOM 1450 C CA . ALA A 1 185 ? -37.994 -28.276 22.496 1.00 59.00 185 ALA A CA 1
ATOM 1451 C C . ALA A 1 185 ? -38.028 -29.805 22.284 1.00 59.00 185 ALA A C 1
ATOM 1453 O O . ALA A 1 185 ? -39.119 -30.366 22.193 1.00 59.00 185 ALA A O 1
ATOM 1454 N N . ALA A 1 186 ? -36.861 -30.450 22.200 1.00 53.75 186 ALA A N 1
ATOM 1455 C CA . ALA A 1 186 ? -36.670 -31.902 22.217 1.00 53.75 186 ALA A CA 1
ATOM 1456 C C . ALA A 1 186 ? -36.212 -32.355 23.610 1.00 53.75 186 ALA A C 1
ATOM 1458 O O . ALA A 1 186 ? -36.627 -33.460 24.023 1.00 53.75 186 ALA A O 1
#